Protein AF-J7RY67-F1 (afdb_monomer_lite)

pLDDT: mean 72.33, std 12.78, range [38.06, 89.5]

Secondary structure (DSSP, 8-state):
---EEEEEE--SSS--HHHHHHHHSHHHHHHHHHTTEEEEEEEE-TT-HHHHHHHHHHSTT-EE---SS-HHHHT-S--EEEEEGGGTEEEEEEE--S-HHHHHTTTTS--EEEEEE-S-HHHHHHHHHS---TTSPPPEEEEEE---TT-HHHHHHHHHHHHTTS-EEEES--HHHHHHHHHHHHHHHTT---GGGHHHHHHHHHHHHHHH--

Foldseek 3Di:
DQWAEEEEEADAPDDDVQLLLLCLDPLLCVLCLVVGHAEYEYEDAPPCPVVSVVSQVPRPAKDFDDDPADCVLVQADDKGWIHGPNNRHIYIYGYDHPCVLCNQLCVSVHQHQAYEYQLPPVNLLSLLVNDPDPPHQRHQYEHEYEPDPPPVVSVVVQVVCVVVLNHFYFDGNHNVSVSVRNVSSSVSSVVPPDVPVRVVVSVVVVVVVVVVVD

Organism: Huiozyma naganishii (strain ATCC MYA-139 / BCRC 22969 / CBS 8797 / KCTC 17520 / NBRC 10181 / NCYC 3082 / Yp74L-3) (NCBI:txid1071383)

Structure (mmCIF, N/CA/C/O backbone):
data_AF-J7RY67-F1
#
_entry.id   AF-J7RY67-F1
#
loop_
_atom_site.group_PDB
_atom_site.id
_atom_site.type_symbol
_atom_site.label_atom_id
_atom_site.label_alt_id
_atom_site.label_comp_id
_atom_site.label_asym_id
_atom_site.label_entity_id
_atom_site.label_seq_id
_atom_site.pdbx_PDB_ins_code
_atom_site.Cartn_x
_atom_site.Cartn_y
_atom_site.Cartn_z
_atom_site.occupancy
_atom_site.B_iso_or_equiv
_atom_site.auth_seq_id
_atom_site.auth_comp_id
_atom_site.auth_asym_id
_atom_site.auth_atom_id
_atom_site.pdbx_PDB_model_num
ATOM 1 N N . MET A 1 1 ? -11.912 11.528 -10.626 1.00 38.62 1 MET A N 1
ATOM 2 C CA . MET A 1 1 ? -11.050 12.052 -9.543 1.00 38.62 1 MET A CA 1
ATOM 3 C C . MET A 1 1 ? -10.115 10.925 -9.138 1.00 38.62 1 MET A C 1
ATOM 5 O O . MET A 1 1 ? -10.548 9.787 -9.302 1.00 38.62 1 MET A O 1
ATOM 9 N N . PRO A 1 2 ? -8.866 11.181 -8.711 1.00 52.84 2 PRO A N 1
ATOM 10 C CA . PRO A 1 2 ? -8.027 10.101 -8.207 1.00 52.84 2 PRO A CA 1
ATOM 11 C C . PRO A 1 2 ? -8.753 9.506 -7.000 1.00 52.84 2 PRO A C 1
ATOM 13 O O . PRO A 1 2 ? -9.082 10.238 -6.070 1.00 52.84 2 PRO A O 1
ATOM 16 N N . GLY A 1 3 ? -9.132 8.233 -7.101 1.00 68.69 3 GLY A N 1
ATOM 17 C CA . GLY A 1 3 ? -9.828 7.529 -6.030 1.00 68.69 3 GLY A CA 1
ATOM 18 C C . GLY A 1 3 ? -8.910 7.285 -4.838 1.00 68.69 3 GLY A C 1
ATOM 19 O O . GLY A 1 3 ? -7.716 7.599 -4.878 1.00 68.69 3 GLY A O 1
ATOM 20 N N . ASP A 1 4 ? -9.476 6.691 -3.797 1.00 85.38 4 ASP A N 1
ATOM 21 C CA . ASP A 1 4 ? -8.739 6.320 -2.599 1.00 85.38 4 ASP A CA 1
ATOM 22 C C . ASP A 1 4 ? -7.518 5.465 -2.953 1.00 85.38 4 ASP A C 1
ATOM 24 O O . ASP A 1 4 ? -7.570 4.593 -3.836 1.00 85.38 4 ASP A O 1
ATOM 28 N N . THR A 1 5 ? -6.400 5.762 -2.288 1.00 88.19 5 THR A N 1
ATOM 29 C CA . THR A 1 5 ? -5.104 5.149 -2.574 1.00 88.19 5 THR A CA 1
ATOM 30 C C . THR A 1 5 ? -4.628 4.284 -1.418 1.00 88.19 5 THR A C 1
ATOM 32 O O . THR A 1 5 ? -4.532 4.735 -0.276 1.00 88.19 5 THR A O 1
ATOM 35 N N . LEU A 1 6 ? -4.274 3.044 -1.741 1.00 89.50 6 LEU A N 1
ATOM 36 C CA . LEU A 1 6 ? -3.602 2.119 -0.842 1.00 89.50 6 LEU A CA 1
ATOM 37 C C . LEU A 1 6 ? -2.088 2.246 -1.009 1.00 89.50 6 LEU A C 1
ATOM 39 O O . LEU A 1 6 ? -1.562 2.029 -2.097 1.00 89.50 6 LEU A O 1
ATOM 43 N N . PHE A 1 7 ? -1.373 2.542 0.067 1.00 87.94 7 PHE A N 1
ATOM 44 C CA . PHE A 1 7 ? 0.085 2.573 0.073 1.00 87.94 7 PHE A CA 1
ATOM 45 C C . PHE A 1 7 ? 0.645 1.290 0.695 1.00 87.94 7 PHE A C 1
ATOM 47 O O . PHE A 1 7 ? 0.285 0.921 1.805 1.00 87.94 7 PHE A O 1
ATOM 54 N N . VAL A 1 8 ? 1.532 0.586 0.003 1.00 87.06 8 VAL A N 1
ATOM 55 C CA . VAL A 1 8 ? 2.132 -0.674 0.454 1.00 87.06 8 VAL A CA 1
ATOM 56 C C . VAL A 1 8 ? 3.638 -0.496 0.543 1.00 87.06 8 VAL A C 1
ATOM 58 O O . VAL A 1 8 ? 4.268 -0.158 -0.450 1.00 87.06 8 VAL A O 1
ATOM 61 N N . THR A 1 9 ? 4.240 -0.765 1.699 1.00 83.31 9 THR A N 1
ATOM 62 C CA . THR A 1 9 ? 5.692 -0.663 1.901 1.00 83.31 9 THR A CA 1
ATOM 63 C C . THR A 1 9 ? 6.290 -1.968 2.421 1.00 83.31 9 THR A C 1
ATOM 65 O O . THR A 1 9 ? 5.965 -2.458 3.508 1.00 83.31 9 THR A O 1
ATOM 68 N N . CYS A 1 10 ? 7.198 -2.537 1.624 1.00 73.56 10 CYS A N 1
ATOM 69 C CA . CYS A 1 10 ? 7.873 -3.806 1.920 1.00 73.56 10 CYS A CA 1
ATOM 70 C C . CYS A 1 10 ? 9.234 -3.635 2.622 1.00 73.56 10 CYS A C 1
ATOM 72 O O . CYS A 1 10 ? 9.924 -4.624 2.845 1.00 73.56 10 CYS A O 1
ATOM 74 N N . GLY A 1 11 ? 9.622 -2.404 2.980 1.00 64.25 11 GLY A N 1
ATOM 75 C CA . GLY A 1 11 ? 10.879 -2.132 3.684 1.00 64.25 11 GLY A CA 1
ATOM 76 C C . GLY A 1 11 ? 12.130 -2.208 2.827 1.00 64.25 11 GLY A C 1
ATOM 77 O O . GLY A 1 11 ? 12.106 -2.581 1.657 1.00 64.25 11 GLY A O 1
ATOM 78 N N . ALA A 1 12 ? 13.250 -1.801 3.428 1.00 51.53 12 ALA A N 1
ATOM 79 C CA . ALA A 1 12 ? 14.536 -1.695 2.744 1.00 51.53 12 ALA A CA 1
ATOM 80 C C . ALA A 1 12 ? 15.334 -3.012 2.711 1.00 51.53 12 ALA A C 1
ATOM 82 O O . ALA A 1 12 ? 16.195 -3.164 1.847 1.00 51.53 12 ALA A O 1
ATOM 83 N N . THR A 1 13 ? 15.092 -3.938 3.649 1.00 48.62 13 THR A N 1
ATOM 84 C CA . THR A 1 13 ? 16.067 -4.989 4.002 1.00 48.62 13 THR A CA 1
ATOM 85 C C . THR A 1 13 ? 15.668 -6.416 3.637 1.00 48.62 13 THR A C 1
ATOM 87 O O . THR A 1 13 ? 16.564 -7.228 3.420 1.00 48.62 13 THR A O 1
ATOM 90 N N . VAL A 1 14 ? 14.378 -6.748 3.520 1.00 51.66 14 VAL A N 1
ATOM 91 C CA . VAL A 1 14 ? 13.944 -8.103 3.143 1.00 51.66 14 VAL A CA 1
ATOM 92 C C . VAL A 1 14 ? 12.988 -8.018 1.957 1.00 51.66 14 VAL A C 1
ATOM 94 O O . VAL A 1 14 ? 11.909 -7.444 2.089 1.00 51.66 14 VAL A O 1
ATOM 97 N N . PRO A 1 15 ? 13.344 -8.573 0.784 1.00 53.94 15 PRO A N 1
ATOM 98 C CA . PRO A 1 15 ? 12.398 -8.668 -0.311 1.00 53.94 15 PRO A CA 1
ATOM 99 C C . PRO A 1 15 ? 11.238 -9.547 0.153 1.00 53.94 15 PRO A C 1
ATOM 101 O O . PRO A 1 15 ? 11.441 -10.689 0.567 1.00 53.94 15 PRO A O 1
ATOM 104 N N . PHE A 1 16 ? 10.014 -9.034 0.035 1.00 65.00 16 PHE A N 1
ATOM 105 C CA . PHE A 1 16 ? 8.810 -9.774 0.395 1.00 65.00 16 PHE A CA 1
ATOM 106 C C . PHE A 1 16 ? 7.938 -10.045 -0.846 1.00 65.00 16 PHE A C 1
ATOM 108 O O . PHE A 1 16 ? 6.838 -9.498 -0.969 1.00 65.00 16 PHE A O 1
ATOM 115 N N . PRO A 1 17 ? 8.411 -10.895 -1.793 1.00 70.81 17 PRO A N 1
ATOM 116 C CA . PRO A 1 17 ? 7.664 -11.233 -3.001 1.00 70.81 17 PRO A CA 1
ATOM 117 C C . PRO A 1 17 ? 6.261 -11.749 -2.706 1.00 70.81 17 PRO A C 1
ATOM 119 O O . PRO A 1 17 ? 5.361 -11.485 -3.488 1.00 70.81 17 PRO A O 1
ATOM 122 N N . GLN A 1 18 ? 6.070 -12.450 -1.582 1.00 74.00 18 GLN A N 1
ATOM 123 C CA . GLN A 1 18 ? 4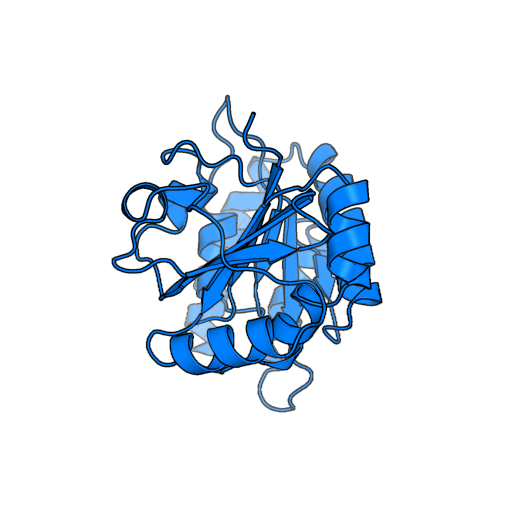.766 -12.981 -1.188 1.00 74.00 18 GLN A CA 1
ATOM 124 C C . GLN A 1 18 ? 3.735 -11.871 -0.968 1.00 74.00 18 GLN A C 1
ATOM 126 O O . GLN A 1 18 ? 2.636 -11.971 -1.495 1.00 74.00 18 GLN A O 1
ATOM 131 N N . LEU A 1 19 ? 4.078 -10.781 -0.270 1.00 77.94 19 LEU A N 1
ATOM 132 C CA . LEU A 1 19 ? 3.146 -9.660 -0.102 1.00 77.94 19 LEU A CA 1
ATOM 133 C C . LEU A 1 19 ? 2.858 -8.964 -1.419 1.00 77.94 19 LEU A C 1
ATOM 135 O O . LEU A 1 19 ? 1.701 -8.680 -1.702 1.00 77.94 19 LEU A O 1
ATOM 139 N N . VAL A 1 20 ? 3.882 -8.723 -2.240 1.00 80.31 20 VAL A N 1
ATOM 140 C CA . VAL A 1 20 ? 3.665 -8.094 -3.546 1.00 80.31 20 VAL A CA 1
ATOM 141 C C . VAL A 1 20 ? 2.771 -8.976 -4.419 1.00 80.31 20 VAL A C 1
ATOM 143 O O . VAL A 1 20 ? 1.809 -8.480 -4.988 1.00 80.31 20 VAL A O 1
ATOM 146 N N . GLN A 1 21 ? 3.020 -10.285 -4.479 1.00 81.88 21 GLN A N 1
ATOM 147 C CA . GLN A 1 21 ? 2.174 -11.230 -5.213 1.00 81.88 21 GLN A CA 1
ATOM 148 C C . GLN A 1 21 ? 0.741 -11.254 -4.676 1.00 81.88 21 GLN A C 1
ATOM 150 O O . GLN A 1 21 ? -0.197 -11.256 -5.468 1.00 81.88 21 GLN A O 1
ATOM 155 N N . SER A 1 22 ? 0.560 -11.217 -3.357 1.00 84.06 22 SER A N 1
ATOM 156 C CA . SER A 1 22 ? -0.769 -11.198 -2.746 1.00 84.06 22 SER A CA 1
ATOM 157 C C . SER A 1 22 ? -1.516 -9.886 -2.982 1.00 84.06 22 SER A C 1
ATOM 159 O O . SER A 1 22 ? -2.719 -9.917 -3.219 1.00 84.06 22 SER A O 1
ATOM 161 N N . VAL A 1 23 ? -0.821 -8.745 -2.989 1.00 85.50 23 VAL A N 1
ATOM 162 C CA . VAL A 1 23 ? -1.399 -7.433 -3.333 1.00 85.50 23 VAL A CA 1
ATOM 163 C C . VAL A 1 23 ? -1.721 -7.342 -4.828 1.00 85.50 23 VAL A C 1
ATOM 165 O O . VAL A 1 23 ? -2.722 -6.746 -5.212 1.00 85.50 23 VAL A O 1
ATOM 168 N N . LEU A 1 24 ? -0.905 -7.956 -5.688 1.00 85.25 24 LEU A N 1
ATOM 169 C CA . LEU A 1 24 ? -1.153 -8.030 -7.131 1.00 85.25 24 LEU A CA 1
ATOM 170 C C . LEU A 1 24 ? -2.178 -9.113 -7.512 1.00 85.25 24 LEU A C 1
ATOM 172 O O . LEU A 1 24 ? -2.593 -9.186 -8.671 1.00 85.25 24 LEU A O 1
ATOM 176 N N . ALA A 1 25 ? -2.614 -9.950 -6.567 1.00 86.94 25 ALA A N 1
ATOM 177 C CA . ALA A 1 25 ? -3.588 -10.995 -6.831 1.00 86.94 25 ALA A CA 1
ATOM 178 C C . ALA A 1 25 ? -4.930 -10.392 -7.270 1.00 86.94 25 ALA A C 1
ATOM 180 O O . ALA A 1 25 ? -5.447 -9.441 -6.682 1.00 86.94 25 ALA A O 1
ATOM 181 N N . ALA A 1 26 ? -5.548 -10.990 -8.290 1.00 85.81 26 ALA A N 1
ATOM 182 C CA . ALA A 1 26 ? -6.793 -10.475 -8.857 1.00 85.81 26 ALA A CA 1
ATOM 183 C C . ALA A 1 26 ? -7.950 -10.428 -7.841 1.00 85.81 26 ALA A C 1
ATOM 185 O O . ALA A 1 26 ? -8.853 -9.608 -7.986 1.00 85.81 26 ALA A O 1
ATOM 186 N N . GLU A 1 27 ? -7.943 -11.311 -6.842 1.00 87.56 27 GLU A N 1
ATOM 187 C CA . GLU A 1 27 ? -8.913 -11.332 -5.741 1.00 87.56 27 GLU A CA 1
ATOM 188 C C . GLU A 1 27 ? -8.754 -10.111 -4.838 1.00 87.56 27 GLU A C 1
ATOM 190 O O . GLU A 1 27 ? -9.737 -9.419 -4.576 1.00 87.56 27 GLU A O 1
ATOM 195 N N . PHE A 1 28 ? -7.515 -9.794 -4.451 1.00 87.94 28 PHE A N 1
ATOM 196 C CA . PHE A 1 28 ? -7.211 -8.618 -3.645 1.00 87.94 28 PHE A CA 1
ATOM 197 C C . PHE A 1 28 ? -7.557 -7.330 -4.394 1.00 87.94 28 PHE A C 1
ATOM 199 O O . PHE A 1 28 ? -8.285 -6.497 -3.865 1.00 87.94 28 PHE A O 1
ATOM 206 N N . LEU A 1 29 ? -7.131 -7.193 -5.656 1.00 87.44 29 LEU A N 1
ATOM 207 C CA . LEU A 1 29 ? -7.426 -6.006 -6.470 1.00 87.44 29 LEU A CA 1
ATOM 208 C C . LEU A 1 29 ? -8.935 -5.803 -6.682 1.00 87.44 29 LEU A C 1
ATOM 210 O O . LEU A 1 29 ? -9.414 -4.670 -6.669 1.00 87.44 29 LEU A O 1
ATOM 214 N N . ARG A 1 30 ? -9.707 -6.890 -6.844 1.00 88.06 30 ARG A N 1
ATOM 215 C CA . ARG A 1 30 ? -11.178 -6.817 -6.907 1.00 88.06 30 ARG A CA 1
ATOM 216 C C . ARG A 1 30 ? -11.782 -6.387 -5.576 1.00 88.06 30 ARG A C 1
ATOM 218 O O . ARG A 1 30 ? -12.687 -5.557 -5.574 1.00 88.06 30 ARG A O 1
ATOM 225 N N . GLY A 1 31 ? -11.296 -6.946 -4.470 1.00 87.12 31 GLY A N 1
ATOM 226 C CA . GLY A 1 31 ? -11.733 -6.565 -3.130 1.00 87.12 31 GLY A CA 1
ATOM 227 C C . GLY A 1 31 ? -11.450 -5.093 -2.837 1.00 87.12 31 GLY A C 1
ATOM 228 O O . GLY A 1 31 ? -12.339 -4.372 -2.407 1.00 87.12 31 GLY A O 1
ATOM 229 N N . MET A 1 32 ? -10.247 -4.630 -3.169 1.00 87.56 32 MET A N 1
ATOM 230 C CA . MET A 1 32 ? -9.821 -3.238 -3.049 1.00 87.56 32 MET A CA 1
ATOM 231 C C . MET A 1 32 ? -10.722 -2.295 -3.862 1.00 87.56 32 MET A C 1
ATOM 233 O O . MET A 1 32 ? -11.244 -1.323 -3.319 1.00 87.56 32 MET A O 1
ATOM 237 N N . HIS A 1 33 ? -11.005 -2.639 -5.122 1.00 87.56 33 HIS A N 1
ATOM 238 C CA . HIS A 1 33 ? -11.940 -1.885 -5.959 1.00 87.56 33 HIS A CA 1
ATOM 239 C C . HIS A 1 33 ? -13.357 -1.839 -5.361 1.00 87.56 33 HIS A C 1
ATOM 241 O O . HIS A 1 33 ? -14.026 -0.811 -5.426 1.00 87.56 33 HIS A O 1
ATOM 247 N N . ALA A 1 34 ? -13.834 -2.939 -4.769 1.00 87.38 34 ALA A N 1
ATOM 248 C CA . ALA A 1 34 ? -15.140 -2.981 -4.105 1.00 87.38 34 ALA A CA 1
ATOM 249 C C . ALA A 1 34 ? -15.202 -2.103 -2.840 1.00 87.38 34 ALA A C 1
ATOM 251 O O . ALA A 1 34 ? -16.288 -1.685 -2.448 1.00 87.38 34 ALA A O 1
ATOM 252 N N . LEU A 1 35 ? -14.051 -1.801 -2.233 1.00 84.69 35 LEU A N 1
ATOM 253 C CA . LEU A 1 35 ? -13.916 -0.885 -1.098 1.00 84.69 35 LEU A CA 1
ATOM 254 C C . LEU A 1 35 ? -13.768 0.587 -1.518 1.00 84.69 35 LEU A C 1
ATOM 256 O O . LEU A 1 35 ? -13.625 1.438 -0.650 1.00 84.69 35 LEU A O 1
ATOM 260 N N . GLY A 1 36 ? -13.803 0.898 -2.820 1.00 85.81 36 GLY A N 1
ATOM 261 C CA . GLY A 1 36 ? -13.632 2.263 -3.343 1.00 85.81 36 GLY A CA 1
ATOM 262 C C . GLY A 1 36 ? -12.174 2.692 -3.541 1.00 85.81 36 GLY A C 1
ATOM 263 O O . GLY A 1 36 ? -11.910 3.830 -3.926 1.00 85.81 36 GLY A O 1
ATOM 264 N N . ILE A 1 37 ? -11.223 1.780 -3.324 1.00 87.94 37 ILE A N 1
ATOM 265 C CA . ILE A 1 37 ? -9.799 2.027 -3.535 1.00 87.94 37 ILE A CA 1
ATOM 266 C C . ILE A 1 37 ? -9.448 1.646 -4.976 1.00 87.94 37 ILE A C 1
ATOM 268 O O . ILE A 1 37 ? -9.527 0.483 -5.380 1.00 87.94 37 ILE A O 1
ATOM 272 N N . HIS A 1 38 ? -9.044 2.642 -5.759 1.00 88.56 38 HIS A N 1
ATOM 273 C CA . HIS A 1 38 ? -8.782 2.497 -7.197 1.00 88.56 38 HIS A CA 1
ATOM 274 C C . HIS A 1 38 ? -7.301 2.608 -7.553 1.00 88.56 38 HIS A C 1
ATOM 276 O O . HIS A 1 38 ? -6.915 2.285 -8.676 1.00 88.56 38 HIS A O 1
ATOM 282 N N . SER A 1 39 ? -6.472 3.028 -6.601 1.00 89.00 39 SER A N 1
ATOM 283 C CA . SER A 1 39 ? -5.034 3.185 -6.780 1.00 89.00 39 SER A CA 1
ATOM 284 C C . SER A 1 39 ? -4.291 2.413 -5.699 1.00 89.00 39 SER A C 1
ATOM 286 O O . SER A 1 39 ? -4.637 2.491 -4.523 1.00 89.00 39 SER A O 1
ATOM 288 N N . VAL A 1 40 ? -3.239 1.696 -6.078 1.00 89.31 40 VAL A N 1
ATOM 289 C CA . VAL A 1 40 ? -2.292 1.091 -5.142 1.00 89.31 40 VAL A CA 1
ATOM 290 C C . VAL A 1 40 ? -0.877 1.521 -5.495 1.00 89.31 40 VAL A C 1
ATOM 292 O O . VAL A 1 40 ? -0.456 1.431 -6.646 1.00 89.31 40 VAL A O 1
ATOM 295 N N . ILE A 1 41 ? -0.145 2.001 -4.499 1.00 88.62 41 ILE A N 1
ATOM 296 C CA . ILE A 1 41 ? 1.257 2.390 -4.602 1.00 88.62 41 ILE A CA 1
ATOM 297 C C . ILE A 1 41 ? 2.067 1.359 -3.827 1.00 88.62 41 ILE A C 1
ATOM 299 O O . ILE A 1 41 ? 1.827 1.160 -2.643 1.00 88.62 41 ILE A O 1
ATOM 303 N N . ILE A 1 42 ? 3.017 0.698 -4.477 1.00 86.94 42 ILE A N 1
ATOM 304 C CA . ILE A 1 42 ? 3.863 -0.335 -3.884 1.00 86.94 42 ILE A CA 1
ATOM 305 C C . ILE A 1 42 ? 5.294 0.191 -3.846 1.00 86.94 42 ILE A C 1
ATOM 307 O O . ILE A 1 42 ? 5.959 0.293 -4.874 1.00 86.94 42 ILE A O 1
ATOM 311 N N . GLN A 1 43 ? 5.771 0.498 -2.647 1.00 84.31 43 GLN A N 1
ATOM 312 C CA . GLN A 1 43 ? 7.157 0.832 -2.381 1.00 84.31 43 GLN A CA 1
ATOM 313 C C . GLN A 1 43 ? 7.988 -0.438 -2.180 1.00 84.31 43 GLN A C 1
ATOM 315 O O . GLN A 1 43 ? 7.733 -1.247 -1.276 1.00 84.31 43 GLN A O 1
ATOM 320 N N . PHE A 1 44 ? 9.046 -0.559 -2.977 1.00 78.81 44 PHE A N 1
ATOM 321 C CA . PHE A 1 44 ? 10.033 -1.629 -2.884 1.00 78.81 44 PHE A CA 1
ATOM 322 C C . PHE A 1 44 ? 11.465 -1.088 -2.748 1.00 78.81 44 PHE A C 1
ATOM 324 O O . PHE A 1 44 ? 11.763 0.071 -3.042 1.00 78.81 44 PHE A O 1
ATOM 331 N N . GLY A 1 45 ? 12.383 -1.932 -2.270 1.00 72.56 45 GLY A N 1
ATOM 332 C CA . GLY A 1 45 ? 13.798 -1.574 -2.144 1.00 72.56 45 GLY A CA 1
ATOM 333 C C . GLY A 1 45 ? 14.442 -1.255 -3.501 1.00 72.56 45 GLY A C 1
ATOM 334 O O . GLY A 1 45 ? 14.054 -1.813 -4.525 1.00 72.56 45 GLY A O 1
ATOM 335 N N . ARG A 1 46 ? 15.473 -0.393 -3.509 1.00 66.94 46 ARG A N 1
ATOM 336 C CA . ARG A 1 46 ? 16.124 0.156 -4.726 1.00 66.94 46 ARG A CA 1
ATOM 337 C C . ARG A 1 46 ? 16.591 -0.885 -5.761 1.00 66.94 46 ARG A C 1
ATOM 339 O O . ARG A 1 46 ? 16.828 -0.527 -6.903 1.00 66.94 46 ARG A O 1
ATOM 346 N N . GLN A 1 47 ? 16.734 -2.156 -5.384 1.00 67.12 47 GLN A N 1
ATOM 347 C CA . GLN A 1 47 ? 17.200 -3.235 -6.266 1.00 67.12 47 GLN A CA 1
ATOM 348 C C . GLN A 1 47 ? 16.082 -4.179 -6.748 1.00 67.12 47 GLN A C 1
ATOM 350 O O . GLN A 1 47 ? 16.370 -5.215 -7.344 1.00 67.12 47 GLN A O 1
ATOM 355 N N . TRP A 1 48 ? 14.809 -3.853 -6.495 1.00 72.25 48 TRP A N 1
ATOM 356 C CA . TRP A 1 48 ? 13.685 -4.759 -6.764 1.00 72.25 48 TRP A CA 1
ATOM 357 C C . TRP A 1 48 ? 12.824 -4.389 -7.984 1.00 72.25 48 TRP A C 1
ATOM 359 O O . TRP A 1 48 ? 11.966 -5.181 -8.368 1.00 72.25 48 TRP A O 1
ATOM 369 N N . GLY A 1 49 ? 13.081 -3.256 -8.653 1.00 69.06 49 GLY A N 1
ATOM 370 C CA . GLY A 1 49 ? 12.281 -2.796 -9.805 1.00 69.06 49 GLY A CA 1
ATOM 371 C C . GLY A 1 49 ? 12.139 -3.849 -10.913 1.00 69.06 49 GLY A C 1
ATOM 372 O O . GLY A 1 49 ? 11.033 -4.186 -11.323 1.00 69.06 49 GLY A O 1
ATOM 373 N N . GLY A 1 50 ? 13.238 -4.511 -11.293 1.00 73.94 50 GLY A N 1
ATOM 374 C CA . GLY A 1 50 ? 13.192 -5.571 -12.308 1.00 73.94 50 GLY A CA 1
ATOM 375 C C . GLY A 1 50 ? 12.442 -6.845 -11.882 1.00 73.94 50 GLY A C 1
ATOM 376 O O . GLY A 1 50 ? 12.000 -7.611 -12.740 1.00 73.94 50 GLY A O 1
ATOM 377 N N . GLN A 1 51 ? 12.292 -7.109 -10.577 1.00 75.69 51 GLN A N 1
ATOM 378 C CA . GLN A 1 51 ? 11.445 -8.205 -10.084 1.00 75.69 51 GLN A CA 1
ATOM 379 C C . GLN A 1 51 ? 9.976 -7.786 -10.021 1.00 75.69 51 GLN A C 1
ATOM 381 O O . GLN A 1 51 ? 9.112 -8.607 -10.326 1.00 75.69 51 GLN A O 1
ATOM 386 N N . PHE A 1 52 ? 9.703 -6.520 -9.697 1.00 76.00 52 PHE A N 1
ATOM 387 C CA . PHE A 1 52 ? 8.362 -5.948 -9.752 1.00 76.00 52 PHE A CA 1
ATOM 388 C C . PHE A 1 52 ? 7.789 -6.016 -11.167 1.00 76.00 52 PHE A C 1
ATOM 390 O O . PHE A 1 52 ? 6.714 -6.583 -11.357 1.00 76.00 52 PHE A O 1
ATOM 397 N N . ASP A 1 53 ? 8.542 -5.563 -12.172 1.00 78.69 53 ASP A N 1
ATOM 398 C CA . ASP A 1 53 ? 8.099 -5.611 -13.571 1.00 78.69 53 ASP A CA 1
ATOM 399 C C . ASP A 1 53 ? 7.796 -7.044 -14.021 1.00 78.69 53 ASP A C 1
ATOM 401 O O . ASP A 1 53 ? 6.787 -7.305 -14.678 1.00 78.69 53 ASP A O 1
ATOM 405 N N . LYS A 1 54 ? 8.624 -8.012 -13.607 1.00 80.00 54 LYS A N 1
ATOM 406 C CA . LYS A 1 54 ? 8.369 -9.435 -13.864 1.00 80.00 54 LYS A CA 1
ATOM 407 C C . LYS A 1 54 ? 7.115 -9.932 -13.149 1.00 80.00 54 LYS A C 1
ATOM 409 O O . LYS A 1 54 ? 6.324 -10.637 -13.770 1.00 80.00 54 LYS A O 1
ATOM 414 N N . ALA A 1 55 ? 6.915 -9.584 -11.879 1.00 75.62 55 ALA A N 1
ATOM 415 C CA . ALA A 1 55 ? 5.744 -9.996 -11.103 1.00 75.62 55 ALA A CA 1
ATOM 416 C C . ALA A 1 55 ? 4.439 -9.443 -11.702 1.00 75.62 55 ALA A C 1
ATOM 418 O O . ALA A 1 55 ? 3.450 -10.170 -11.829 1.00 75.62 55 ALA A O 1
ATOM 419 N N . VAL A 1 56 ? 4.467 -8.188 -12.148 1.00 77.50 56 VAL A N 1
ATOM 420 C CA . VAL A 1 56 ? 3.345 -7.531 -12.822 1.00 77.50 56 VAL A CA 1
ATOM 421 C C . VAL A 1 56 ? 3.090 -8.143 -14.201 1.00 77.50 56 VAL A C 1
ATOM 423 O O . VAL A 1 56 ? 1.957 -8.499 -14.507 1.00 77.50 56 VAL A O 1
ATOM 426 N N . THR A 1 57 ? 4.133 -8.363 -15.006 1.00 74.88 57 THR A N 1
ATOM 427 C CA . THR A 1 57 ? 4.001 -8.971 -16.347 1.00 74.88 57 THR A CA 1
ATOM 428 C C . THR A 1 57 ? 3.522 -10.424 -16.284 1.00 74.88 57 THR A C 1
ATOM 430 O O . THR A 1 57 ? 2.832 -10.899 -17.183 1.00 74.88 57 THR A O 1
ATOM 433 N N . THR A 1 58 ? 3.867 -11.142 -15.212 1.00 75.38 58 THR A N 1
ATOM 434 C CA . THR A 1 58 ? 3.408 -12.521 -14.976 1.00 75.38 58 THR A CA 1
ATOM 435 C C . THR A 1 58 ? 1.921 -12.568 -14.619 1.00 75.38 58 THR A C 1
ATOM 437 O O . THR A 1 58 ? 1.264 -13.587 -14.833 1.00 75.38 58 THR A O 1
ATOM 440 N N . SER A 1 59 ? 1.370 -11.473 -14.093 1.00 68.75 59 SER A N 1
ATOM 441 C CA . SER A 1 59 ? -0.029 -11.402 -13.691 1.00 68.75 59 SER A CA 1
ATOM 442 C C . SER A 1 59 ? -0.924 -11.209 -14.923 1.00 68.75 59 SER A C 1
ATOM 444 O O . SER A 1 59 ? -0.831 -10.188 -15.613 1.00 68.75 59 SER A O 1
ATOM 446 N N . PRO A 1 60 ? -1.820 -12.163 -15.239 1.00 59.09 60 PRO A N 1
ATOM 447 C CA . PRO A 1 60 ? -2.709 -12.020 -16.380 1.00 59.09 60 PRO A CA 1
ATOM 448 C C . PRO A 1 60 ? -3.638 -10.823 -16.146 1.00 59.09 60 PRO A C 1
ATOM 450 O O . PRO A 1 60 ? -4.280 -10.737 -15.100 1.00 59.09 60 PRO A O 1
ATOM 453 N N . ARG A 1 61 ? -3.770 -9.950 -17.158 1.00 69.12 61 ARG A N 1
ATOM 454 C CA . ARG A 1 61 ? -4.610 -8.727 -17.167 1.00 69.12 61 ARG A CA 1
ATOM 455 C C . ARG A 1 61 ? -3.987 -7.473 -16.541 1.00 69.12 61 ARG A C 1
ATOM 457 O O . ARG A 1 61 ? -4.735 -6.585 -16.131 1.00 69.12 61 ARG A O 1
ATOM 464 N N . MET A 1 62 ? -2.659 -7.378 -16.511 1.00 78.56 62 MET A N 1
ATOM 465 C CA . MET A 1 62 ? -1.972 -6.109 -16.268 1.00 78.56 62 MET A CA 1
ATOM 466 C C . MET A 1 62 ? -1.434 -5.514 -17.573 1.00 78.56 62 MET A C 1
ATOM 468 O O . MET A 1 62 ? -1.004 -6.233 -18.474 1.00 78.56 62 MET A O 1
ATOM 472 N N . SER A 1 63 ? -1.511 -4.196 -17.716 1.00 80.69 63 SER A N 1
ATOM 473 C CA . SER A 1 63 ? -0.980 -3.468 -18.875 1.00 80.69 63 SER A CA 1
ATOM 474 C C . SER A 1 63 ? -0.303 -2.188 -18.416 1.00 80.69 63 SER A C 1
ATOM 476 O O . SER A 1 63 ? -0.757 -1.565 -17.458 1.00 80.69 63 SER A O 1
ATOM 478 N N . ALA A 1 64 ? 0.789 -1.805 -19.077 1.00 83.19 64 ALA A N 1
ATOM 479 C CA . ALA A 1 64 ? 1.440 -0.529 -18.808 1.00 83.19 64 ALA A CA 1
ATOM 480 C C . ALA A 1 64 ? 0.454 0.615 -19.081 1.00 83.19 64 ALA A C 1
ATOM 482 O O . ALA A 1 64 ? -0.284 0.589 -20.070 1.00 83.19 64 ALA A O 1
ATOM 483 N N . THR A 1 65 ? 0.419 1.596 -18.188 1.00 83.81 65 THR A N 1
ATOM 484 C CA . THR A 1 65 ? -0.481 2.751 -18.280 1.00 83.81 65 THR A CA 1
ATOM 485 C C . THR A 1 65 ? 0.280 4.027 -17.967 1.00 83.81 65 THR A C 1
ATOM 487 O O . THR A 1 65 ? 1.352 3.995 -17.364 1.00 83.81 65 THR A O 1
ATOM 490 N N . ASN A 1 66 ? -0.302 5.165 -18.339 1.00 81.69 66 ASN A N 1
ATOM 491 C CA . ASN A 1 66 ? 0.209 6.457 -17.911 1.00 81.69 66 ASN A CA 1
ATOM 492 C C . ASN A 1 66 ? 0.165 6.579 -16.379 1.00 81.69 66 ASN A C 1
ATOM 494 O O . ASN A 1 66 ? -0.778 6.075 -15.755 1.00 81.69 66 ASN A O 1
ATOM 498 N N . PRO A 1 67 ? 1.157 7.256 -15.783 1.00 80.19 67 PRO A N 1
ATOM 499 C CA . PRO A 1 67 ? 1.206 7.471 -14.348 1.00 80.19 67 PRO A CA 1
ATOM 500 C C . PRO A 1 67 ? -0.002 8.270 -13.860 1.00 80.19 67 PRO A C 1
ATOM 502 O O . PRO A 1 67 ? -0.356 9.295 -14.439 1.00 80.19 67 PRO A O 1
ATOM 505 N N . VAL A 1 68 ? -0.623 7.794 -12.778 1.00 80.81 68 VAL A N 1
ATOM 506 C CA . VAL A 1 68 ? -1.700 8.522 -12.080 1.00 80.81 68 VAL A CA 1
ATOM 507 C C . VAL A 1 68 ? -1.132 9.679 -11.257 1.00 80.81 68 VAL A C 1
ATOM 509 O O . VAL A 1 68 ? -1.764 10.726 -11.152 1.00 80.81 68 VAL A O 1
ATOM 512 N N . TYR A 1 69 ? 0.067 9.487 -10.703 1.00 81.94 69 TYR A N 1
ATO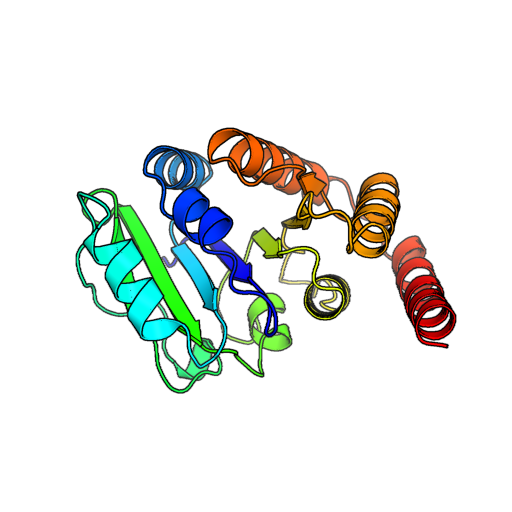M 513 C CA . TYR A 1 69 ? 0.788 10.450 -9.873 1.00 81.94 69 TYR A CA 1
ATOM 514 C C . TYR A 1 69 ? 2.174 10.692 -10.461 1.00 81.94 69 TYR A C 1
ATOM 516 O O . TYR A 1 69 ? 2.774 9.775 -11.027 1.00 81.94 69 TYR A O 1
ATOM 524 N N . THR A 1 70 ? 2.692 11.911 -10.331 1.00 81.81 70 THR A N 1
ATOM 525 C CA . THR A 1 70 ? 4.042 12.229 -10.807 1.00 81.81 70 THR A CA 1
ATOM 526 C C . THR A 1 70 ? 5.104 11.693 -9.849 1.00 81.81 70 THR A C 1
ATOM 528 O O . THR A 1 70 ? 4.864 11.509 -8.657 1.00 81.81 70 THR A O 1
ATOM 531 N N . ALA A 1 71 ? 6.310 11.466 -10.367 1.00 80.75 71 ALA A N 1
ATOM 532 C CA . ALA A 1 71 ? 7.450 11.028 -9.564 1.00 80.75 71 ALA A CA 1
ATOM 533 C C . ALA A 1 71 ? 7.776 12.037 -8.437 1.00 80.75 71 ALA A C 1
ATOM 535 O O . ALA A 1 71 ? 8.093 11.642 -7.320 1.00 80.75 71 ALA A O 1
ATOM 536 N N . GLU A 1 72 ? 7.567 13.333 -8.700 1.00 80.06 72 GLU A N 1
ATOM 537 C CA . GLU A 1 72 ? 7.679 14.426 -7.725 1.00 80.06 72 GLU A CA 1
ATOM 538 C C . GLU A 1 72 ? 6.669 14.291 -6.577 1.00 80.06 72 GLU A C 1
ATOM 540 O O . GLU A 1 72 ? 7.046 14.416 -5.415 1.00 80.06 72 GLU A O 1
ATOM 545 N N . GLN A 1 73 ? 5.403 13.972 -6.879 1.00 78.12 73 GLN A N 1
ATOM 546 C CA . GLN A 1 73 ? 4.377 13.732 -5.853 1.00 78.12 73 GLN A CA 1
ATOM 547 C C . GLN A 1 73 ? 4.690 12.508 -4.992 1.00 78.12 73 GLN A C 1
ATOM 549 O O . GLN A 1 73 ? 4.292 12.448 -3.833 1.00 78.12 73 GLN A O 1
ATOM 554 N N . LEU A 1 74 ? 5.387 11.522 -5.554 1.00 78.12 74 LEU A N 1
ATOM 555 C CA . LEU A 1 74 ? 5.786 10.310 -4.842 1.00 78.12 74 LEU A CA 1
ATOM 556 C C . LEU A 1 74 ? 7.169 10.438 -4.173 1.00 78.12 74 LEU A C 1
ATOM 558 O O . LEU A 1 74 ? 7.577 9.543 -3.428 1.00 78.12 74 LEU A O 1
ATOM 562 N N . GLY A 1 75 ? 7.881 11.549 -4.398 1.00 77.44 75 GLY A N 1
ATOM 563 C CA . GLY A 1 75 ? 9.216 11.806 -3.853 1.00 77.44 75 GLY A CA 1
ATOM 564 C C . GLY A 1 75 ? 10.271 10.798 -4.317 1.00 77.44 75 GLY A C 1
ATOM 565 O O . GLY A 1 75 ? 11.146 10.416 -3.538 1.00 77.44 75 GLY A O 1
ATOM 566 N N . CYS A 1 76 ? 10.155 10.312 -5.553 1.00 77.31 76 CYS A N 1
ATOM 567 C CA . CYS A 1 76 ? 11.034 9.290 -6.118 1.00 77.31 76 CYS A CA 1
ATOM 568 C C . CYS A 1 76 ? 11.516 9.668 -7.522 1.00 77.31 76 CYS A C 1
ATOM 570 O O . CYS A 1 76 ? 10.873 10.453 -8.211 1.00 77.31 76 CYS A O 1
ATOM 572 N N . ASP A 1 77 ? 12.622 9.064 -7.960 1.00 75.50 77 ASP A N 1
ATOM 573 C CA . ASP A 1 77 ? 13.213 9.342 -9.276 1.00 75.50 77 ASP A CA 1
ATOM 574 C C . ASP A 1 77 ? 12.540 8.555 -10.417 1.00 75.50 77 ASP A C 1
ATOM 576 O O . ASP A 1 77 ? 12.509 9.010 -11.559 1.00 75.50 77 ASP A O 1
ATOM 580 N N . GLU A 1 78 ? 11.991 7.371 -10.122 1.00 80.62 78 GLU A N 1
ATOM 581 C CA . GLU A 1 78 ? 11.440 6.441 -11.114 1.00 80.62 78 GLU A CA 1
ATOM 582 C C . GLU A 1 78 ? 10.105 5.857 -10.639 1.00 80.62 78 GLU A C 1
ATOM 584 O O . GLU A 1 78 ? 9.940 5.543 -9.461 1.00 80.62 78 GLU A O 1
ATOM 589 N N . ILE A 1 79 ? 9.149 5.708 -11.560 1.00 84.56 79 ILE A N 1
ATOM 590 C CA . ILE A 1 79 ? 7.813 5.169 -11.280 1.00 84.56 79 ILE A CA 1
ATOM 591 C C . ILE A 1 79 ? 7.440 4.104 -12.309 1.00 84.56 79 ILE A C 1
ATOM 593 O O . ILE A 1 79 ? 7.561 4.304 -13.517 1.00 84.56 79 ILE A O 1
ATOM 597 N N . HIS A 1 80 ? 6.926 2.979 -11.828 1.00 85.94 80 HIS A N 1
ATOM 598 C CA . HIS A 1 80 ? 6.492 1.853 -12.648 1.00 85.94 80 HIS A CA 1
ATOM 599 C C . HIS A 1 80 ? 4.966 1.785 -12.638 1.00 85.94 80 HIS A C 1
ATOM 601 O O . HIS A 1 80 ? 4.374 1.395 -11.636 1.00 85.94 80 HIS A O 1
ATOM 607 N N . CYS A 1 81 ? 4.307 2.181 -13.726 1.00 86.38 81 CYS A N 1
ATOM 608 C CA . CYS A 1 81 ? 2.851 2.349 -13.740 1.00 86.38 81 CYS A CA 1
ATOM 609 C C . CYS A 1 81 ? 2.146 1.290 -14.584 1.00 86.38 81 CYS A C 1
ATOM 611 O O . CYS A 1 81 ? 2.385 1.139 -15.785 1.00 86.38 81 CYS A O 1
ATOM 613 N N . TYR A 1 82 ? 1.204 0.605 -13.951 1.00 88.75 82 TYR A N 1
ATOM 614 C CA . TYR A 1 82 ? 0.418 -0.464 -14.538 1.00 88.75 82 TYR A CA 1
ATOM 615 C C . TYR A 1 82 ? -1.058 -0.295 -14.192 1.00 88.75 82 TYR A C 1
ATOM 617 O O . TYR A 1 82 ? -1.425 0.355 -13.218 1.00 88.75 82 TYR A O 1
ATOM 625 N N . THR A 1 83 ? -1.932 -0.877 -14.999 1.00 87.81 83 THR A N 1
ATOM 626 C CA . THR A 1 83 ? -3.354 -0.986 -14.687 1.00 87.81 83 THR A CA 1
ATOM 627 C C . THR A 1 83 ? -3.785 -2.440 -14.682 1.00 87.81 83 THR A C 1
ATOM 629 O O . THR A 1 83 ? -3.287 -3.242 -15.471 1.00 87.81 83 THR A O 1
ATOM 632 N N . ALA A 1 84 ? -4.708 -2.768 -13.787 1.00 85.25 84 ALA A N 1
ATOM 633 C CA . ALA A 1 84 ? -5.348 -4.063 -13.662 1.00 85.25 84 ALA A CA 1
ATOM 634 C C . ALA A 1 84 ? -6.866 -3.936 -13.858 1.00 85.25 84 ALA A C 1
ATOM 636 O O . ALA A 1 84 ? -7.432 -2.841 -13.839 1.00 85.25 84 ALA A O 1
ATOM 637 N N . LEU A 1 85 ? -7.537 -5.080 -14.036 1.00 81.94 85 LEU A N 1
ATOM 638 C CA . LEU A 1 85 ? -8.998 -5.158 -14.183 1.00 81.94 85 LEU A CA 1
ATOM 639 C C . LEU A 1 85 ? -9.538 -4.257 -15.315 1.00 81.94 85 LEU A C 1
ATOM 641 O O . LEU A 1 85 ? -10.533 -3.563 -15.141 1.00 81.94 85 LEU A O 1
ATOM 645 N N . ASN A 1 86 ? -8.884 -4.281 -16.483 1.00 81.50 86 ASN A N 1
ATOM 646 C CA . ASN A 1 86 ? -9.263 -3.506 -17.675 1.00 81.50 86 ASN A CA 1
ATOM 647 C C . ASN A 1 86 ? -9.292 -1.977 -17.468 1.00 81.50 86 ASN A C 1
ATOM 649 O O . ASN A 1 86 ? -10.138 -1.305 -18.053 1.00 81.50 86 ASN A O 1
ATOM 653 N N . GLY A 1 87 ? -8.402 -1.416 -16.645 1.00 81.00 87 GLY A N 1
ATOM 654 C CA . GLY A 1 87 ? -8.385 0.031 -16.393 1.00 81.00 87 GLY A CA 1
ATOM 655 C C . GLY A 1 87 ? -9.038 0.451 -15.079 1.00 81.00 87 GLY A C 1
ATOM 656 O O . GLY A 1 87 ? -8.994 1.626 -14.740 1.00 81.00 87 GLY A O 1
ATOM 657 N N . ALA A 1 88 ? -9.659 -0.475 -14.342 1.00 84.56 88 ALA A N 1
ATOM 658 C CA . ALA A 1 88 ? -10.412 -0.134 -13.135 1.00 84.56 88 ALA A CA 1
ATOM 659 C C . ALA A 1 88 ? -9.523 0.117 -11.905 1.00 84.56 88 ALA A C 1
ATOM 661 O O . ALA A 1 88 ? -9.946 0.797 -10.970 1.00 84.56 88 ALA A O 1
ATOM 662 N N . VAL A 1 89 ? -8.313 -0.451 -11.890 1.00 87.62 89 VAL A N 1
ATOM 663 C CA . VAL A 1 89 ? -7.352 -0.293 -10.793 1.00 87.62 89 VAL A CA 1
ATOM 664 C C . VAL A 1 89 ? -5.992 0.111 -11.343 1.00 87.62 89 VAL A C 1
ATOM 666 O O . VAL A 1 89 ? -5.492 -0.500 -12.290 1.00 87.62 89 VAL A O 1
ATOM 669 N N . HIS A 1 90 ? -5.378 1.116 -10.733 1.00 89.44 90 HIS A N 1
ATOM 670 C CA . HIS A 1 90 ? -4.028 1.568 -11.037 1.00 89.44 90 HIS A CA 1
ATOM 671 C C . HIS A 1 90 ? -3.041 1.016 -10.015 1.00 89.44 90 HIS A C 1
ATOM 673 O O . HIS A 1 90 ? -3.280 1.069 -8.813 1.00 89.44 90 HIS A O 1
ATOM 679 N N . VAL A 1 91 ? -1.925 0.492 -10.504 1.00 89.00 91 VAL A N 1
ATOM 680 C CA . VAL A 1 91 ? -0.837 -0.068 -9.711 1.00 89.00 91 VAL A CA 1
ATOM 681 C C . VAL A 1 91 ? 0.429 0.705 -10.042 1.00 89.00 91 VAL A C 1
ATOM 683 O O . VAL A 1 91 ? 0.909 0.658 -11.173 1.00 89.00 91 VAL A O 1
ATOM 686 N N . THR A 1 92 ? 0.984 1.389 -9.053 1.00 88.62 92 THR A N 1
ATOM 687 C CA . THR A 1 92 ? 2.205 2.179 -9.190 1.00 88.62 92 THR A CA 1
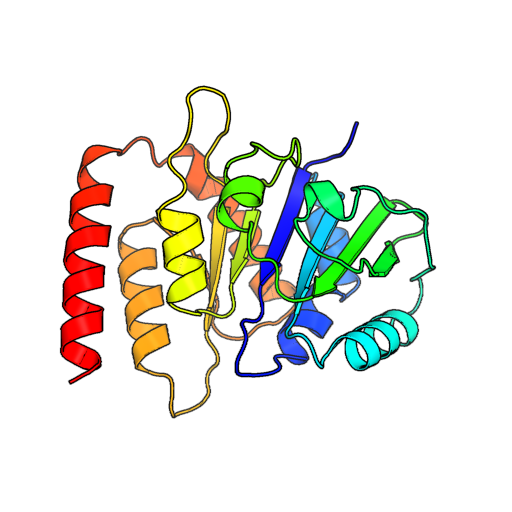ATOM 688 C C . THR A 1 92 ? 3.289 1.583 -8.310 1.00 88.62 92 THR A C 1
ATOM 690 O O . THR A 1 92 ? 3.154 1.537 -7.096 1.00 88.62 92 THR A O 1
ATOM 693 N N . GLY A 1 93 ? 4.374 1.118 -8.907 1.00 87.25 93 GLY A N 1
ATOM 694 C CA . GLY A 1 93 ? 5.579 0.707 -8.207 1.00 87.25 93 GLY A CA 1
ATOM 695 C C . GLY A 1 93 ? 6.542 1.875 -8.056 1.00 87.25 93 GLY A C 1
ATOM 696 O O . GLY A 1 93 ? 6.833 2.541 -9.048 1.00 87.25 93 GLY A O 1
ATOM 697 N N . ILE A 1 94 ? 7.052 2.105 -6.849 1.00 84.88 94 ILE A N 1
ATOM 698 C CA . ILE A 1 94 ? 8.090 3.110 -6.601 1.00 84.88 94 ILE A CA 1
ATOM 699 C C . ILE A 1 94 ? 9.284 2.498 -5.863 1.00 84.88 94 ILE A C 1
ATOM 701 O O . ILE A 1 94 ? 9.105 1.635 -4.993 1.00 84.88 94 ILE A O 1
ATOM 705 N N . PRO A 1 95 ? 10.515 2.942 -6.162 1.00 81.88 95 PRO A N 1
ATOM 706 C CA . PRO A 1 95 ? 11.656 2.655 -5.315 1.00 81.88 95 PRO A CA 1
ATOM 707 C C . PRO A 1 95 ? 11.509 3.387 -3.972 1.00 81.88 95 PRO A C 1
ATOM 709 O O . PRO A 1 95 ? 10.619 4.214 -3.778 1.00 81.88 95 PRO A O 1
ATOM 712 N N . PHE A 1 96 ? 12.403 3.082 -3.030 1.00 74.19 96 PHE A N 1
ATOM 713 C CA . PHE A 1 96 ? 12.445 3.732 -1.718 1.00 74.19 96 PHE A CA 1
ATOM 714 C C . PHE A 1 96 ? 12.356 5.265 -1.832 1.00 74.19 96 PHE A C 1
ATOM 716 O O . PHE A 1 96 ? 13.273 5.891 -2.368 1.00 74.19 96 PHE A O 1
ATOM 723 N N . SER A 1 97 ? 11.273 5.836 -1.296 1.00 68.12 97 SER A N 1
ATOM 724 C CA . SER A 1 97 ? 11.025 7.277 -1.234 1.00 68.12 97 SER A CA 1
ATOM 725 C C . SER A 1 97 ? 11.515 7.844 0.096 1.00 68.12 97 SER A C 1
ATOM 727 O O . SER A 1 97 ? 11.420 7.192 1.136 1.00 68.12 97 SER A O 1
ATOM 729 N N . ILE A 1 98 ? 12.043 9.065 0.057 1.00 62.25 98 ILE A N 1
ATOM 730 C CA . ILE A 1 98 ? 12.434 9.825 1.254 1.00 62.25 98 ILE A CA 1
ATOM 731 C C . ILE A 1 98 ? 11.289 10.697 1.794 1.00 62.25 98 ILE A C 1
ATOM 733 O O . ILE A 1 98 ? 11.404 11.227 2.892 1.00 62.25 98 ILE A O 1
ATOM 737 N N . CYS A 1 99 ? 10.186 10.819 1.050 1.00 65.00 99 CYS A N 1
ATOM 738 C CA . CYS A 1 99 ? 9.058 11.708 1.353 1.00 65.00 99 CYS A CA 1
ATOM 739 C C . CYS A 1 99 ? 7.803 10.934 1.788 1.00 65.00 99 CYS A C 1
ATOM 741 O O . CYS A 1 99 ? 6.678 11.366 1.540 1.00 65.00 99 CYS A O 1
ATOM 743 N N . VAL A 1 100 ? 7.970 9.765 2.417 1.00 70.00 100 VAL A N 1
ATOM 744 C CA . VAL A 1 100 ? 6.842 8.915 2.842 1.00 70.00 100 VAL A CA 1
ATOM 745 C C . VAL A 1 100 ? 5.922 9.657 3.821 1.00 70.00 100 VAL A C 1
ATOM 747 O O . VAL A 1 100 ? 4.705 9.524 3.731 1.00 70.00 100 VAL A O 1
ATOM 750 N N . GLU A 1 101 ? 6.481 10.500 4.692 1.00 68.69 101 GLU A N 1
ATOM 751 C CA . GLU A 1 101 ? 5.714 11.337 5.626 1.00 68.69 101 GLU A CA 1
ATOM 752 C C . GLU A 1 101 ? 4.823 12.361 4.903 1.00 68.69 101 GLU A C 1
ATOM 754 O O . GLU A 1 101 ? 3.658 12.529 5.265 1.00 68.69 101 GLU A O 1
ATOM 759 N N . ASP A 1 102 ? 5.328 13.002 3.846 1.00 72.00 102 ASP A N 1
ATOM 760 C CA . ASP A 1 102 ? 4.570 13.974 3.047 1.00 72.00 102 ASP A CA 1
ATOM 761 C C . ASP A 1 102 ? 3.488 13.295 2.201 1.00 72.00 102 ASP A C 1
ATOM 763 O O . ASP A 1 102 ? 2.395 13.842 2.011 1.00 72.00 102 ASP A O 1
ATOM 767 N N . LEU A 1 103 ? 3.781 12.084 1.715 1.00 75.75 103 LEU A N 1
ATOM 768 C CA . LEU A 1 103 ? 2.848 11.250 0.965 1.00 75.75 103 LEU A CA 1
ATOM 769 C C . LEU A 1 103 ? 1.676 10.796 1.837 1.00 75.75 103 LEU A C 1
ATOM 771 O O . LEU A 1 103 ? 0.522 10.959 1.448 1.00 75.75 103 LEU A O 1
ATOM 775 N N . ILE A 1 104 ? 1.968 10.286 3.032 1.00 71.25 104 ILE A N 1
ATOM 776 C CA . ILE A 1 104 ? 0.951 9.859 3.998 1.00 7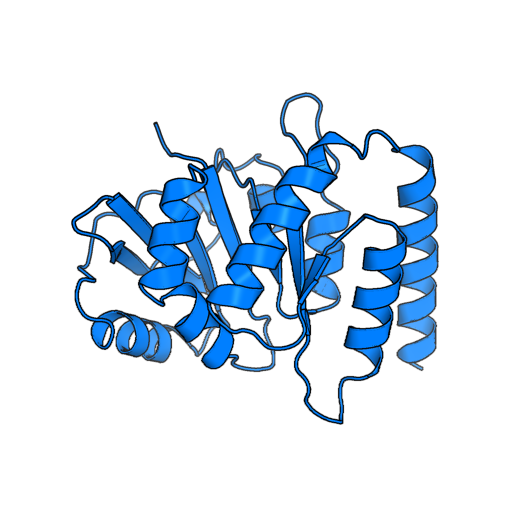1.25 104 ILE A CA 1
ATOM 777 C C . ILE A 1 104 ? 0.209 11.068 4.584 1.00 71.25 104 ILE A C 1
ATOM 779 O O . ILE A 1 104 ? -0.999 11.010 4.803 1.00 71.25 104 ILE A O 1
ATOM 783 N N . GLY A 1 105 ? 0.914 12.174 4.825 1.00 65.88 105 GLY A N 1
ATOM 784 C CA . GLY A 1 105 ? 0.346 13.407 5.371 1.00 65.88 105 GLY A CA 1
ATOM 785 C C . GLY A 1 105 ? -0.567 14.165 4.403 1.00 65.88 105 GLY A C 1
ATOM 786 O O . GLY A 1 105 ? -1.196 15.144 4.803 1.00 65.88 105 GLY A O 1
ATOM 787 N N . GLY A 1 106 ? -0.656 13.736 3.140 1.00 66.94 106 GLY A N 1
ATOM 788 C CA . GLY A 1 106 ? -1.486 14.370 2.114 1.00 66.94 106 GLY A CA 1
ATOM 789 C C . GLY A 1 106 ? -0.915 15.681 1.559 1.00 66.94 106 GLY A C 1
ATOM 790 O O . GLY A 1 106 ? -1.567 16.327 0.740 1.00 66.94 106 GLY A O 1
ATOM 791 N N . HIS A 1 107 ? 0.307 16.069 1.939 1.00 68.69 107 HIS A N 1
ATOM 792 C CA . HIS A 1 107 ? 0.974 17.283 1.445 1.00 68.69 107 HIS A CA 1
ATOM 793 C C . HIS A 1 107 ? 1.327 17.197 -0.048 1.00 68.69 107 HIS A C 1
ATOM 795 O O . HIS A 1 107 ? 1.482 18.212 -0.720 1.00 68.69 107 HIS A O 1
ATOM 801 N N . THR A 1 108 ? 1.397 15.980 -0.581 1.00 69.12 108 THR A N 1
ATOM 802 C CA . THR A 1 108 ? 1.663 15.673 -1.995 1.00 69.12 108 THR A CA 1
ATOM 803 C C . THR A 1 108 ? 0.406 15.709 -2.878 1.00 69.12 108 THR A C 1
ATOM 805 O O . THR A 1 108 ? 0.494 15.573 -4.102 1.00 69.12 108 THR A O 1
ATOM 808 N N . GLY A 1 109 ? -0.781 15.877 -2.276 1.00 72.06 109 GLY A N 1
ATOM 809 C CA . GLY A 1 109 ? -2.070 15.792 -2.968 1.00 72.06 109 GLY A CA 1
ATOM 810 C C . GLY A 1 109 ? -2.514 14.362 -3.304 1.00 72.06 109 GLY A C 1
ATOM 811 O O . GLY A 1 109 ? -3.478 14.188 -4.050 1.00 72.06 109 GLY A O 1
ATOM 812 N N . VAL A 1 110 ? -1.830 13.342 -2.774 1.00 78.75 110 VAL A N 1
ATOM 813 C CA . VAL A 1 110 ? -2.212 11.930 -2.916 1.00 78.75 110 VAL A CA 1
ATOM 814 C C . VAL A 1 110 ? -3.186 11.548 -1.787 1.00 78.75 110 VAL A C 1
ATOM 816 O O . VAL A 1 110 ? -2.813 11.637 -0.617 1.00 78.75 110 VAL A O 1
ATOM 819 N N . PRO A 1 111 ? -4.425 11.115 -2.092 1.00 79.00 111 PRO A N 1
ATOM 820 C CA . PRO A 1 111 ? -5.401 10.718 -1.078 1.00 79.00 111 PRO A CA 1
ATOM 821 C C . PRO A 1 111 ? -5.126 9.287 -0.588 1.00 79.00 111 PRO A C 1
ATOM 823 O O . PRO A 1 111 ? -5.759 8.323 -1.027 1.00 79.00 111 PRO A O 1
ATOM 826 N N . VAL A 1 112 ? -4.148 9.134 0.307 1.00 82.88 112 VAL A N 1
ATOM 827 C CA . VAL A 1 112 ? -3.834 7.840 0.930 1.00 82.88 112 VAL A CA 1
ATOM 828 C C . VAL A 1 112 ? -4.845 7.540 2.032 1.00 82.88 112 VAL A C 1
ATOM 830 O O . VAL A 1 112 ? -4.904 8.249 3.032 1.00 82.88 112 VAL A O 1
ATOM 833 N N . THR A 1 113 ? -5.624 6.472 1.870 1.00 82.62 113 THR A N 1
ATOM 834 C CA . THR A 1 113 ? -6.651 6.065 2.849 1.00 82.62 113 THR A CA 1
ATOM 835 C C . THR A 1 113 ? -6.263 4.835 3.650 1.00 82.62 113 THR A C 1
ATOM 837 O O . THR A 1 113 ? -6.789 4.613 4.740 1.00 82.62 113 THR A O 1
ATOM 840 N N . ALA A 1 114 ? -5.322 4.040 3.147 1.00 84.69 114 ALA A N 1
ATOM 841 C CA . ALA A 1 114 ? -4.829 2.862 3.835 1.00 84.69 114 ALA A CA 1
ATOM 842 C C . ALA A 1 114 ? -3.346 2.631 3.555 1.00 84.69 114 ALA A C 1
ATOM 844 O O . ALA A 1 114 ? -2.839 2.948 2.478 1.00 84.69 114 ALA A O 1
ATOM 845 N N . ILE A 1 115 ? -2.662 2.047 4.534 1.00 85.81 115 ILE A N 1
ATOM 846 C CA . ILE A 1 115 ? -1.247 1.707 4.491 1.00 85.81 115 ILE A CA 1
ATOM 847 C C . ILE A 1 115 ? -1.077 0.244 4.893 1.00 85.81 115 ILE A C 1
ATOM 849 O O . ILE A 1 115 ? -1.507 -0.160 5.970 1.00 85.81 115 ILE A O 1
ATOM 853 N N . ILE A 1 116 ? -0.393 -0.540 4.065 1.00 86.25 116 ILE A N 1
ATOM 854 C CA . ILE A 1 116 ? 0.073 -1.886 4.399 1.00 86.25 116 ILE A CA 1
ATOM 855 C C . ILE A 1 116 ? 1.590 -1.834 4.564 1.00 86.25 116 ILE A C 1
ATOM 857 O O . ILE A 1 116 ? 2.320 -1.528 3.625 1.00 86.25 116 ILE A O 1
ATOM 861 N N . SER A 1 117 ? 2.080 -2.161 5.753 1.00 81.69 117 SER A N 1
ATOM 862 C CA . SER A 1 117 ? 3.511 -2.213 6.056 1.00 81.69 117 SER A CA 1
ATOM 863 C C . SER A 1 117 ? 3.916 -3.626 6.456 1.00 81.69 117 SER A C 1
ATOM 865 O O . SER A 1 117 ? 3.222 -4.262 7.241 1.00 81.69 117 SER A O 1
ATOM 867 N N . HIS A 1 118 ? 5.059 -4.108 5.970 1.00 78.19 118 HIS A N 1
ATOM 868 C CA . HIS A 1 118 ? 5.696 -5.379 6.360 1.00 78.19 118 HIS A CA 1
ATOM 869 C C . HIS A 1 118 ? 6.230 -5.399 7.816 1.00 78.19 118 HIS A C 1
ATOM 871 O O . HIS A 1 118 ? 7.369 -5.766 8.058 1.00 78.19 118 HIS A O 1
ATOM 877 N N . ALA A 1 119 ? 5.475 -4.916 8.802 1.00 66.06 119 ALA A N 1
ATOM 878 C CA . ALA A 1 119 ? 5.904 -4.810 10.203 1.00 66.06 119 ALA A CA 1
ATOM 879 C C . ALA A 1 119 ? 7.270 -4.117 10.438 1.00 66.06 119 ALA A C 1
ATOM 881 O O . ALA A 1 119 ? 7.835 -4.184 11.530 1.00 66.06 119 ALA A O 1
ATOM 882 N N . GLY A 1 120 ? 7.773 -3.389 9.436 1.00 66.81 120 GLY A N 1
ATOM 883 C CA . GLY A 1 120 ? 8.976 -2.587 9.540 1.00 66.81 120 GLY A CA 1
ATOM 884 C C . GLY A 1 120 ? 8.745 -1.462 10.535 1.00 66.81 120 GLY A C 1
ATOM 885 O O . GLY A 1 120 ? 7.908 -0.585 10.316 1.00 66.81 120 GLY A O 1
ATOM 886 N N . THR A 1 121 ? 9.508 -1.488 11.622 1.00 66.75 121 THR A N 1
ATOM 887 C CA . THR A 1 121 ? 9.417 -0.542 12.735 1.00 66.75 121 THR A CA 1
ATOM 888 C C . THR A 1 121 ? 9.423 0.921 12.283 1.00 66.75 121 THR A C 1
ATOM 890 O O . THR A 1 121 ? 8.615 1.705 12.768 1.00 66.75 121 THR A O 1
ATOM 893 N N . GLY A 1 122 ? 10.294 1.275 11.328 1.00 68.44 122 GLY A N 1
ATOM 894 C CA . GLY A 1 122 ? 10.378 2.629 10.770 1.00 68.44 122 GLY A CA 1
ATOM 895 C C . GLY A 1 122 ? 9.094 3.036 10.052 1.00 68.44 122 GLY A C 1
ATOM 896 O O . GLY A 1 122 ? 8.474 4.016 10.423 1.00 68.44 122 GLY A O 1
ATOM 897 N N . SER A 1 123 ? 8.605 2.215 9.123 1.00 69.25 123 SER A N 1
ATOM 898 C CA . SER A 1 123 ? 7.389 2.532 8.366 1.00 69.25 123 SER A CA 1
ATOM 899 C C . SER A 1 123 ? 6.119 2.563 9.225 1.00 69.25 123 SER A C 1
ATOM 901 O O . SER A 1 123 ? 5.206 3.330 8.930 1.00 69.25 123 SER A O 1
ATOM 903 N N . ILE A 1 124 ? 6.044 1.748 10.288 1.00 71.19 124 ILE A N 1
ATOM 904 C CA . ILE A 1 124 ? 4.958 1.847 11.280 1.00 71.19 124 ILE A CA 1
ATOM 905 C C . ILE A 1 124 ? 5.042 3.186 12.014 1.00 71.19 124 ILE A C 1
ATOM 907 O O . ILE A 1 124 ? 4.024 3.855 12.171 1.00 71.19 124 ILE A O 1
ATOM 911 N N . LEU A 1 125 ? 6.237 3.581 12.460 1.00 70.81 125 LEU A N 1
ATOM 912 C CA . LEU A 1 125 ? 6.443 4.864 13.124 1.00 70.81 125 LEU A CA 1
ATOM 913 C C . LEU A 1 125 ? 6.107 6.034 12.212 1.00 70.81 125 LEU A C 1
ATOM 915 O O . LEU A 1 125 ? 5.400 6.923 12.661 1.00 70.81 125 LEU A O 1
ATOM 919 N N . ASP A 1 126 ? 6.544 6.013 10.958 1.00 72.00 126 ASP A N 1
ATOM 920 C CA . ASP A 1 126 ? 6.267 7.076 9.992 1.00 72.00 126 ASP A CA 1
ATOM 921 C C . ASP A 1 126 ? 4.750 7.233 9.799 1.00 72.00 126 ASP A C 1
ATOM 923 O O . ASP A 1 126 ? 4.209 8.327 9.949 1.00 72.00 126 ASP A O 1
ATOM 927 N N . ALA A 1 127 ? 4.027 6.121 9.617 1.00 69.56 127 ALA A N 1
ATOM 928 C CA . ALA A 1 127 ? 2.566 6.129 9.520 1.00 69.56 127 ALA A CA 1
ATOM 929 C C . ALA A 1 127 ? 1.869 6.606 10.811 1.00 69.56 127 ALA A C 1
ATOM 931 O O . ALA A 1 127 ? 0.832 7.267 10.750 1.00 69.56 127 ALA A O 1
ATOM 932 N N . LEU A 1 128 ? 2.419 6.284 11.988 1.00 68.00 128 LEU A N 1
ATOM 933 C CA . LEU A 1 128 ? 1.878 6.717 13.283 1.00 68.00 128 LEU A CA 1
ATOM 934 C C . LEU A 1 128 ? 2.207 8.180 13.613 1.00 68.00 128 LEU A C 1
ATOM 936 O O . LEU A 1 128 ? 1.404 8.838 14.284 1.00 68.00 128 LEU A O 1
ATOM 940 N N . ARG A 1 129 ? 3.366 8.673 13.162 1.00 68.31 129 ARG A N 1
ATOM 941 C CA . ARG A 1 129 ? 3.848 10.051 13.327 1.00 68.31 129 ARG A CA 1
ATOM 942 C C . ARG A 1 129 ? 3.069 11.029 12.464 1.00 68.31 129 ARG A C 1
ATOM 944 O O . ARG A 1 129 ? 2.926 12.182 12.868 1.00 68.31 129 ARG A O 1
ATOM 951 N N . CYS A 1 130 ? 2.520 10.578 11.335 1.00 64.19 130 CYS A N 1
ATOM 952 C CA . CYS A 1 130 ? 1.575 11.364 10.554 1.00 64.19 130 CYS A CA 1
ATOM 953 C C . CYS A 1 130 ? 0.357 11.719 11.421 1.00 64.19 130 CYS A C 1
ATOM 955 O O . CYS A 1 130 ? -0.530 10.904 11.710 1.00 64.19 130 CYS A O 1
ATOM 957 N N . GLN A 1 131 ? 0.344 12.964 11.894 1.00 55.41 131 GLN A N 1
ATOM 958 C CA . GLN A 1 131 ? -0.759 13.495 12.672 1.00 55.41 131 GLN A CA 1
ATOM 959 C C . GLN A 1 131 ? -1.954 13.711 11.740 1.00 55.41 131 GLN A C 1
ATOM 961 O O . GLN A 1 131 ? -1.774 14.249 10.647 1.00 55.41 131 GLN A O 1
ATOM 966 N N . PRO A 1 132 ? -3.179 13.341 12.156 1.00 54.47 132 PRO A N 1
ATOM 967 C CA . PRO A 1 132 ? -4.372 13.742 11.431 1.00 54.47 132 PRO A CA 1
ATOM 968 C C . PRO A 1 132 ? -4.449 15.273 11.460 1.00 54.47 132 PRO A C 1
ATOM 970 O O . PRO A 1 132 ? -4.736 15.878 12.503 1.00 54.47 132 PRO A O 1
ATOM 973 N N . SER A 1 133 ? -4.115 15.888 10.326 1.00 47.97 133 SER A N 1
ATOM 974 C CA . SER A 1 133 ? -4.359 17.302 10.068 1.00 47.97 133 SER A CA 1
ATOM 975 C C . SER A 1 133 ? -5.859 17.499 9.870 1.00 47.97 133 SER A C 1
ATOM 977 O O . SER A 1 133 ? -6.558 16.580 9.449 1.00 47.97 133 SER A O 1
ATOM 979 N N . GLU A 1 134 ? -6.368 18.687 10.183 1.00 44.41 134 GLU A N 1
ATOM 980 C CA . GLU A 1 134 ? -7.802 19.018 10.233 1.00 44.41 134 GLU A CA 1
ATOM 981 C C . GLU A 1 134 ? -8.572 18.677 8.933 1.00 44.41 134 GLU A C 1
ATOM 983 O O . GLU A 1 134 ? -9.786 18.502 8.972 1.00 44.41 134 GLU A O 1
ATOM 988 N N . ASN A 1 135 ? -7.855 18.492 7.813 1.00 47.69 135 ASN A N 1
ATOM 989 C CA . ASN A 1 135 ? -8.390 18.157 6.489 1.00 47.69 135 ASN A CA 1
ATOM 990 C C . ASN A 1 135 ? -8.047 16.747 5.961 1.00 47.69 135 ASN A C 1
ATOM 992 O O . ASN A 1 135 ? -8.564 16.381 4.906 1.00 47.69 135 ASN A O 1
ATOM 996 N N . THR A 1 136 ? -7.220 15.951 6.652 1.00 56.84 136 THR A N 1
ATOM 997 C CA . THR A 1 136 ? -6.808 14.615 6.175 1.00 56.84 136 THR A CA 1
ATOM 998 C C . THR A 1 136 ? -7.088 13.564 7.252 1.00 56.84 136 THR A C 1
ATOM 1000 O O . THR A 1 136 ? -6.424 13.571 8.297 1.00 56.84 136 THR A O 1
ATOM 1003 N N . PRO A 1 137 ? -8.067 12.659 7.049 1.00 61.94 137 PRO A N 1
ATOM 1004 C CA . PRO A 1 137 ? -8.297 11.557 7.973 1.00 61.94 137 PRO A CA 1
ATOM 1005 C C . PRO A 1 137 ? -7.064 10.653 8.026 1.00 61.94 137 PRO A C 1
ATOM 1007 O O . PRO A 1 137 ? -6.339 10.497 7.045 1.00 61.94 137 PRO A O 1
ATOM 1010 N N . ARG A 1 138 ? -6.811 10.064 9.198 1.00 68.38 138 ARG A N 1
ATOM 1011 C CA . ARG A 1 138 ? -5.712 9.110 9.359 1.00 68.38 138 ARG A CA 1
ATOM 1012 C C . ARG A 1 138 ? -5.951 7.921 8.417 1.00 68.38 138 ARG A C 1
ATOM 1014 O O . ARG A 1 138 ? -7.065 7.405 8.414 1.00 68.38 138 ARG A O 1
ATOM 1021 N N . PRO A 1 139 ? -4.940 7.451 7.675 1.00 72.50 139 PRO A N 1
ATOM 1022 C CA . PRO A 1 139 ? -5.085 6.234 6.897 1.00 72.50 139 PRO A CA 1
ATOM 1023 C C . PRO A 1 139 ? -5.105 4.997 7.796 1.00 72.50 139 PRO A C 1
ATOM 1025 O O . PRO A 1 139 ? -4.415 4.925 8.817 1.00 72.50 139 PRO A O 1
ATOM 1028 N N . ALA A 1 140 ? -5.870 3.994 7.384 1.00 80.12 140 ALA A N 1
ATOM 1029 C CA . ALA A 1 140 ? -5.941 2.704 8.051 1.00 80.12 140 ALA A CA 1
ATOM 1030 C C . ALA A 1 140 ? -4.597 1.962 7.946 1.00 80.12 140 ALA A C 1
ATOM 1032 O O . ALA A 1 140 ? -4.131 1.693 6.843 1.00 80.12 140 ALA A O 1
ATOM 1033 N N . LEU A 1 141 ? -3.975 1.606 9.075 1.00 80.94 141 LEU A N 1
ATOM 1034 C CA . LEU A 1 141 ? -2.676 0.924 9.092 1.00 80.94 141 LEU A CA 1
ATOM 1035 C C . LEU A 1 141 ? -2.832 -0.590 9.302 1.00 80.94 141 LEU A C 1
ATOM 1037 O O . LEU A 1 141 ? -3.362 -1.045 10.318 1.00 80.94 141 LEU A O 1
ATOM 1041 N N . VAL A 1 142 ? -2.300 -1.372 8.366 1.00 82.88 142 VAL A N 1
ATOM 1042 C CA . VAL A 1 142 ? -2.218 -2.835 8.427 1.00 82.88 142 VAL A CA 1
ATOM 1043 C C . VAL A 1 142 ? -0.748 -3.243 8.506 1.00 82.88 142 VAL A C 1
ATOM 1045 O O . VAL A 1 142 ? 0.040 -2.945 7.608 1.00 82.88 142 VAL A O 1
ATOM 1048 N N . ALA A 1 143 ? -0.368 -3.929 9.581 1.00 80.12 143 ALA A N 1
ATOM 1049 C CA . ALA A 1 143 ? 0.974 -4.468 9.760 1.00 80.12 143 ALA A CA 1
ATOM 1050 C C . ALA A 1 143 ? 0.992 -5.956 9.397 1.00 80.12 143 ALA A C 1
ATOM 1052 O O . ALA A 1 143 ? 0.368 -6.777 10.062 1.00 80.12 143 ALA A O 1
ATOM 1053 N N . VAL A 1 144 ? 1.725 -6.307 8.349 1.00 78.50 144 VAL A N 1
ATOM 1054 C CA . VAL A 1 144 ? 1.932 -7.682 7.899 1.00 78.50 144 VAL A CA 1
ATOM 1055 C C . VAL A 1 144 ? 3.204 -8.205 8.538 1.00 78.50 144 VAL A C 1
ATOM 1057 O O . VAL A 1 144 ? 4.299 -7.742 8.225 1.00 78.50 144 VAL A O 1
ATOM 1060 N N . VAL A 1 145 ? 3.053 -9.170 9.432 1.00 72.75 145 VAL A N 1
ATOM 1061 C CA . VAL A 1 145 ? 4.166 -9.805 10.140 1.00 72.75 145 VAL A CA 1
ATOM 1062 C C . VAL A 1 145 ? 4.586 -11.068 9.402 1.00 72.75 145 VAL A C 1
ATOM 1064 O O . VAL A 1 145 ? 3.758 -11.893 9.009 1.00 72.75 145 VAL A O 1
ATOM 1067 N N . ASN A 1 146 ? 5.893 -11.218 9.188 1.00 66.38 146 ASN A N 1
ATOM 1068 C CA . ASN A 1 146 ? 6.440 -12.440 8.623 1.00 66.38 146 ASN A CA 1
ATOM 1069 C C . ASN A 1 146 ? 6.557 -13.499 9.728 1.00 66.38 146 ASN A C 1
ATOM 1071 O O . ASN A 1 146 ? 7.147 -13.244 10.773 1.00 66.38 146 ASN A O 1
ATOM 1075 N N . GLY A 1 147 ? 6.047 -14.706 9.486 1.00 52.19 147 GLY A N 1
ATOM 1076 C CA . GLY A 1 147 ? 6.150 -15.838 10.415 1.00 52.19 147 GLY A CA 1
ATOM 1077 C C . GLY A 1 147 ? 7.550 -16.467 10.491 1.00 52.19 147 GLY A C 1
ATOM 1078 O O . GLY A 1 147 ? 7.678 -17.623 10.891 1.00 52.19 147 GLY A O 1
ATOM 1079 N N . ALA A 1 148 ? 8.600 -15.763 10.059 1.00 51.31 148 ALA A N 1
ATOM 1080 C CA . ALA A 1 148 ? 9.964 -16.268 10.115 1.00 51.31 148 ALA A CA 1
ATOM 1081 C C . ALA A 1 148 ? 10.491 -16.236 11.569 1.00 51.31 148 ALA A C 1
ATOM 1083 O O . ALA A 1 148 ? 10.323 -15.231 12.260 1.00 51.31 148 ALA A O 1
ATOM 1084 N N . PRO A 1 149 ? 11.177 -17.297 12.044 1.00 45.66 149 PRO A N 1
ATOM 1085 C CA . PRO A 1 149 ? 11.512 -17.506 13.462 1.00 45.66 149 PRO A CA 1
ATOM 1086 C C . PRO A 1 149 ? 12.500 -16.497 14.082 1.00 45.66 149 PRO A C 1
ATOM 1088 O O . PRO A 1 149 ? 12.849 -16.636 15.252 1.00 45.66 149 PRO A O 1
ATOM 1091 N N . MET A 1 150 ? 12.952 -15.486 13.335 1.00 45.34 150 MET A N 1
ATOM 1092 C CA . MET A 1 150 ? 13.901 -14.469 13.802 1.00 45.34 150 MET A CA 1
ATOM 1093 C C . MET A 1 150 ? 13.226 -13.125 14.170 1.00 45.34 150 MET A C 1
ATOM 1095 O O . MET A 1 150 ? 13.852 -12.309 14.841 1.00 45.34 150 MET A O 1
ATOM 1099 N N . ASP A 1 151 ? 11.939 -12.922 13.833 1.00 54.06 151 ASP A N 1
ATOM 1100 C CA . ASP A 1 151 ? 11.227 -11.628 13.931 1.00 54.06 151 ASP A CA 1
ATOM 1101 C C . ASP A 1 151 ? 10.137 -11.567 15.028 1.00 54.06 151 ASP A C 1
ATOM 1103 O O . ASP A 1 151 ? 9.180 -10.793 14.944 1.00 54.06 151 ASP A O 1
ATOM 1107 N N . ASN A 1 152 ? 10.282 -12.328 16.120 1.00 59.75 152 ASN A N 1
ATOM 1108 C CA . ASN A 1 152 ? 9.327 -12.294 17.245 1.00 59.75 152 ASN A CA 1
ATOM 1109 C C . ASN A 1 152 ? 9.120 -10.882 17.826 1.00 59.75 152 ASN A C 1
ATOM 1111 O O . ASN A 1 152 ? 8.049 -10.578 18.352 1.00 59.75 152 ASN A O 1
ATOM 1115 N N . HIS A 1 153 ? 10.117 -10.001 17.714 1.00 62.72 153 HIS A N 1
ATOM 1116 C CA . HIS A 1 153 ? 9.988 -8.607 18.132 1.00 62.72 153 HIS A CA 1
ATOM 1117 C C . HIS A 1 153 ? 8.973 -7.837 17.280 1.00 62.72 153 HIS A C 1
ATOM 1119 O O . HIS A 1 153 ? 8.141 -7.133 17.841 1.00 62.72 153 HIS A O 1
ATOM 1125 N N . GLN A 1 154 ? 8.961 -8.003 15.955 1.00 63.94 154 GLN A N 1
ATOM 1126 C CA . GLN A 1 154 ? 7.994 -7.319 15.086 1.00 63.94 154 GLN A CA 1
ATOM 1127 C C . GLN A 1 154 ? 6.559 -7.763 15.392 1.00 63.94 154 GLN A C 1
ATOM 1129 O O . GLN A 1 154 ? 5.657 -6.929 15.478 1.00 63.94 154 GLN A O 1
ATOM 1134 N N . LEU A 1 155 ? 6.364 -9.059 15.661 1.00 68.06 155 LEU A N 1
ATOM 1135 C CA . LEU A 1 155 ? 5.078 -9.608 16.089 1.00 68.06 155 LEU A CA 1
ATOM 1136 C C . LEU A 1 155 ? 4.612 -9.021 17.426 1.00 68.06 155 LEU A C 1
ATOM 1138 O O . LEU A 1 155 ? 3.462 -8.605 17.555 1.00 68.06 155 LEU A O 1
ATOM 1142 N N . GLN A 1 156 ? 5.502 -8.924 18.417 1.00 69.19 156 GLN A N 1
ATOM 1143 C CA . GLN A 1 156 ? 5.175 -8.300 19.704 1.00 69.19 156 GLN A CA 1
ATOM 1144 C C . GLN A 1 156 ? 4.779 -6.828 19.551 1.00 69.19 156 GLN A C 1
ATOM 1146 O O . GLN A 1 156 ? 3.873 -6.353 20.239 1.00 69.19 156 GLN A O 1
ATOM 1151 N N . ILE A 1 157 ? 5.447 -6.108 18.651 1.00 70.44 157 ILE A N 1
ATOM 1152 C CA . ILE A 1 157 ? 5.171 -4.703 18.359 1.00 70.44 157 ILE A CA 1
ATOM 1153 C C . ILE A 1 157 ? 3.806 -4.557 17.684 1.00 70.44 157 ILE A C 1
ATOM 1155 O O . ILE A 1 157 ? 2.963 -3.798 18.168 1.00 70.44 157 ILE A O 1
ATOM 1159 N N . ALA A 1 158 ? 3.567 -5.320 16.616 1.00 70.00 158 ALA A N 1
ATOM 1160 C CA . ALA A 1 158 ? 2.296 -5.326 15.904 1.00 70.00 158 ALA A CA 1
ATOM 1161 C C . ALA A 1 158 ? 1.136 -5.675 16.849 1.00 70.00 158 ALA A C 1
ATOM 1163 O O . ALA A 1 158 ? 0.132 -4.969 16.871 1.00 70.00 158 ALA A O 1
ATOM 1164 N N . ASN A 1 159 ? 1.310 -6.677 17.716 1.00 71.25 159 ASN A N 1
ATOM 1165 C CA . ASN A 1 159 ? 0.295 -7.075 18.690 1.00 71.25 159 ASN A CA 1
ATOM 1166 C C . ASN A 1 159 ? 0.017 -5.999 19.746 1.00 71.25 159 ASN A C 1
ATOM 1168 O O . ASN A 1 159 ? -1.146 -5.758 20.069 1.00 71.25 159 ASN A O 1
ATOM 1172 N N . LYS A 1 160 ? 1.043 -5.306 20.259 1.00 71.88 160 LYS A N 1
ATOM 1173 C CA . LYS A 1 160 ? 0.840 -4.187 21.198 1.00 71.88 160 LYS A CA 1
ATOM 1174 C C . LYS A 1 160 ? 0.031 -3.061 20.558 1.00 71.88 160 LYS A C 1
ATOM 1176 O O . LYS A 1 160 ? -0.916 -2.569 21.165 1.00 71.88 160 LYS A O 1
ATOM 1181 N N . PHE A 1 161 ? 0.362 -2.671 19.332 1.00 68.44 161 PHE A N 1
ATOM 1182 C CA . PHE A 1 161 ? -0.379 -1.618 18.641 1.00 68.44 161 PHE A CA 1
ATOM 1183 C C . PHE A 1 161 ? -1.778 -2.067 18.196 1.00 68.44 161 PHE A C 1
ATOM 1185 O O . PHE A 1 161 ? -2.710 -1.262 18.234 1.00 68.44 161 PHE A O 1
ATOM 1192 N N . ALA A 1 162 ? -1.956 -3.345 17.853 1.00 70.94 162 ALA A N 1
ATOM 1193 C CA . ALA A 1 162 ? -3.270 -3.918 17.585 1.00 70.94 162 ALA A CA 1
ATOM 1194 C C . ALA A 1 162 ? -4.172 -3.886 18.825 1.00 70.94 162 ALA A C 1
ATOM 1196 O O . ALA A 1 162 ? -5.329 -3.480 18.733 1.00 70.94 162 ALA A O 1
ATOM 1197 N N . GLN A 1 16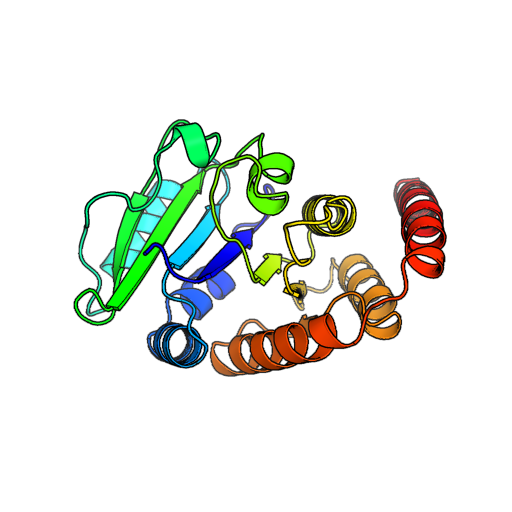3 ? -3.631 -4.200 20.007 1.00 70.19 163 GLN A N 1
ATOM 1198 C CA . GLN A 1 163 ? -4.351 -4.063 21.280 1.00 70.19 163 GLN A CA 1
ATOM 1199 C C . GLN A 1 163 ? -4.728 -2.612 21.600 1.00 70.19 163 GLN A C 1
ATOM 1201 O O . GLN A 1 163 ? -5.755 -2.365 22.226 1.00 70.19 163 GLN A O 1
ATOM 1206 N N . MET A 1 164 ? -3.921 -1.647 21.156 1.00 65.44 164 MET A N 1
ATOM 1207 C CA . MET A 1 164 ? -4.218 -0.218 21.297 1.00 65.44 164 MET A CA 1
ATOM 1208 C C . MET A 1 164 ? -5.228 0.299 20.256 1.00 65.44 164 MET A C 1
ATOM 1210 O O . MET A 1 164 ? -5.549 1.486 20.276 1.00 65.44 164 MET A O 1
ATOM 1214 N N . GLY A 1 165 ? -5.712 -0.553 19.340 1.00 66.75 165 GLY A N 1
ATOM 1215 C CA . GLY A 1 165 ? -6.622 -0.167 18.255 1.00 66.75 165 GLY A CA 1
ATOM 1216 C C . GLY A 1 165 ? -5.977 0.745 17.208 1.00 66.75 165 GLY A C 1
ATOM 1217 O O . GLY A 1 165 ? -6.680 1.429 16.472 1.00 66.75 165 GLY A O 1
ATOM 1218 N N . LEU A 1 166 ? -4.642 0.792 17.171 1.00 64.81 166 LEU A N 1
ATOM 1219 C CA . LEU A 1 166 ? -3.864 1.691 16.318 1.00 64.81 166 LEU A CA 1
ATOM 1220 C C . LEU A 1 166 ? -3.521 1.096 14.954 1.00 64.81 166 LEU A C 1
ATOM 1222 O O . LEU A 1 166 ? -3.299 1.842 14.003 1.00 64.81 166 LEU A O 1
ATOM 1226 N N . LEU A 1 167 ? -3.436 -0.231 14.871 1.00 73.06 167 LEU A N 1
ATOM 1227 C CA . LEU A 1 167 ? -3.167 -0.958 13.636 1.00 73.06 167 LEU A CA 1
ATOM 1228 C C . LEU A 1 167 ? -3.866 -2.312 13.645 1.00 73.06 167 LEU A C 1
ATOM 1230 O O . LEU A 1 167 ? -4.270 -2.801 14.697 1.00 73.06 167 LEU A O 1
ATOM 1234 N N . HIS A 1 168 ? -3.976 -2.942 12.482 1.00 78.56 168 HIS A N 1
ATOM 1235 C CA . HIS A 1 168 ? -4.410 -4.330 12.381 1.00 78.56 168 HIS A CA 1
ATOM 1236 C C . HIS A 1 168 ? -3.225 -5.220 12.002 1.00 78.56 168 HIS A C 1
ATOM 1238 O O . HIS A 1 168 ? -2.586 -4.992 10.976 1.00 78.56 168 HIS A O 1
ATOM 1244 N N . ALA A 1 169 ? -2.910 -6.211 12.835 1.00 76.69 169 ALA A N 1
ATOM 1245 C CA . ALA A 1 169 ? -1.847 -7.168 12.555 1.00 76.69 169 ALA A CA 1
ATOM 1246 C C . ALA A 1 169 ? -2.387 -8.305 11.676 1.00 76.69 169 ALA A C 1
ATOM 1248 O O . ALA A 1 169 ? -3.442 -8.864 11.966 1.00 76.69 169 ALA A O 1
ATOM 1249 N N . CYS A 1 170 ? -1.671 -8.635 10.605 1.00 75.31 170 CYS A N 1
ATOM 1250 C CA . CYS A 1 170 ? -1.992 -9.739 9.710 1.00 75.31 170 CYS A CA 1
ATOM 1251 C C . CYS A 1 170 ? -0.858 -10.764 9.756 1.00 75.31 170 CYS A C 1
ATOM 1253 O O . CYS A 1 170 ? 0.273 -10.479 9.349 1.00 75.31 170 CYS A O 1
ATOM 1255 N N . GLU A 1 171 ? -1.175 -11.952 10.262 1.00 66.50 171 GLU A N 1
ATOM 1256 C CA . GLU A 1 171 ? -0.301 -13.118 10.229 1.00 66.50 171 GLU A CA 1
ATOM 1257 C C . GLU A 1 171 ? -0.582 -13.869 8.920 1.00 66.50 171 GLU A C 1
ATOM 1259 O O . GLU A 1 171 ? -1.712 -14.274 8.661 1.00 66.50 171 GLU A O 1
ATOM 1264 N N . HIS A 1 172 ? 0.449 -14.025 8.087 1.00 70.62 172 HIS A N 1
ATOM 1265 C CA . HIS A 1 172 ? 0.398 -14.572 6.722 1.00 70.62 172 HIS A CA 1
ATOM 1266 C C . HIS A 1 172 ? -0.229 -13.640 5.661 1.00 70.62 172 HIS A C 1
ATOM 1268 O O . HIS A 1 172 ? -1.438 -13.399 5.663 1.00 70.62 172 HIS A O 1
ATOM 1274 N N . PRO A 1 173 ? 0.561 -13.168 4.674 1.00 71.81 173 PRO A N 1
ATOM 1275 C CA . PRO A 1 173 ? 0.076 -12.311 3.595 1.00 71.81 173 PRO A CA 1
ATOM 1276 C C . PRO A 1 173 ? -0.660 -13.130 2.527 1.00 71.81 173 PRO A C 1
ATOM 1278 O O . PRO A 1 173 ? -0.141 -13.317 1.429 1.00 71.81 173 PRO A O 1
ATOM 1281 N N . THR A 1 174 ? -1.851 -13.647 2.817 1.00 81.00 174 THR A N 1
ATOM 1282 C CA . THR A 1 174 ? -2.726 -14.189 1.764 1.00 81.00 174 THR A CA 1
ATOM 1283 C C . THR A 1 174 ? -3.649 -13.084 1.240 1.00 81.00 174 THR A C 1
ATOM 1285 O O . THR A 1 174 ? -3.975 -12.168 1.997 1.00 81.00 174 THR A O 1
ATOM 1288 N N . PRO A 1 175 ? -4.085 -13.123 -0.033 1.00 81.31 175 PRO A N 1
ATOM 1289 C CA . PRO A 1 175 ? -5.005 -12.122 -0.580 1.00 81.31 175 PRO A CA 1
ATOM 1290 C C . PRO A 1 175 ? -6.276 -11.950 0.264 1.00 81.31 175 PRO A C 1
ATOM 1292 O O . PRO A 1 175 ? -6.734 -10.829 0.478 1.00 81.31 175 PRO A O 1
ATOM 1295 N N . GLU A 1 176 ? -6.819 -13.055 0.780 1.00 83.94 176 GLU A N 1
ATOM 1296 C CA . GLU A 1 176 ? -8.031 -13.064 1.602 1.00 83.94 176 GLU A CA 1
ATOM 1297 C C . GLU A 1 176 ? -7.800 -12.433 2.977 1.00 83.94 176 GLU A C 1
ATOM 1299 O O . GLU A 1 176 ? -8.551 -11.541 3.376 1.00 83.94 176 GLU A O 1
ATOM 1304 N N . THR A 1 177 ? -6.743 -12.849 3.686 1.00 84.38 177 THR A N 1
ATOM 1305 C CA . THR A 1 177 ? -6.424 -12.304 5.015 1.00 84.38 177 THR A CA 1
ATOM 1306 C C . THR A 1 177 ? -6.075 -10.822 4.937 1.00 84.38 177 THR A C 1
ATOM 1308 O O . THR A 1 177 ? -6.567 -10.043 5.749 1.00 84.38 177 THR A O 1
ATOM 1311 N N . LEU A 1 178 ? -5.312 -10.399 3.924 1.00 84.06 178 LEU A N 1
ATOM 1312 C CA . LEU A 1 178 ? -4.993 -8.986 3.700 1.00 84.06 178 LEU A CA 1
ATOM 1313 C C . LEU A 1 178 ? -6.247 -8.149 3.447 1.00 84.06 178 LEU A C 1
ATOM 1315 O O . LEU A 1 178 ? -6.361 -7.048 3.983 1.00 84.06 178 LEU A O 1
ATOM 1319 N N . LEU A 1 179 ? -7.192 -8.660 2.654 1.00 85.31 179 LEU A N 1
ATOM 1320 C CA . LEU A 1 179 ? -8.441 -7.956 2.379 1.00 85.31 179 LEU A CA 1
ATOM 1321 C C . LEU A 1 179 ? -9.301 -7.823 3.643 1.00 85.31 179 LEU A C 1
ATOM 1323 O O . LEU A 1 179 ? -9.817 -6.740 3.915 1.00 85.31 179 LEU A O 1
ATOM 1327 N N . GLN A 1 180 ? -9.417 -8.890 4.437 1.00 85.31 180 GLN A N 1
ATOM 1328 C CA . GLN A 1 180 ? -10.128 -8.853 5.720 1.00 85.31 180 GLN A CA 1
ATOM 1329 C C . GLN A 1 180 ? -9.481 -7.859 6.692 1.00 85.31 180 GLN A C 1
ATOM 1331 O O . GLN A 1 180 ? -10.175 -7.046 7.303 1.00 85.31 180 GLN A O 1
ATOM 1336 N N . SER A 1 181 ? -8.151 -7.877 6.796 1.00 84.69 181 SER A N 1
ATOM 1337 C CA . SER A 1 181 ? -7.399 -6.936 7.627 1.00 84.69 181 SER A CA 1
ATOM 1338 C C . SER A 1 181 ? -7.582 -5.489 7.170 1.00 84.69 181 SER A C 1
ATOM 1340 O O . SER A 1 181 ? -7.759 -4.606 8.008 1.00 84.69 181 SER A O 1
ATOM 1342 N N . LEU A 1 182 ? -7.601 -5.238 5.858 1.00 84.69 182 LEU A N 1
ATOM 1343 C CA . LEU A 1 182 ? -7.865 -3.916 5.288 1.00 84.69 182 LEU A CA 1
ATOM 1344 C C . LEU A 1 182 ? -9.281 -3.428 5.629 1.00 84.69 182 LEU A C 1
ATOM 1346 O O . LEU A 1 182 ? -9.444 -2.299 6.086 1.00 84.69 182 LEU A O 1
ATOM 1350 N N . GLN A 1 183 ? -10.295 -4.283 5.482 1.00 84.69 183 GLN A N 1
ATOM 1351 C CA . GLN A 1 183 ? -11.682 -3.966 5.849 1.00 84.69 183 GLN A CA 1
ATOM 1352 C C . GLN A 1 183 ? -11.830 -3.644 7.340 1.00 84.69 183 GLN A C 1
ATOM 1354 O O . GLN A 1 183 ? -12.484 -2.664 7.711 1.00 84.69 183 GLN A O 1
ATOM 1359 N N . ALA A 1 184 ? -11.199 -4.450 8.196 1.00 82.12 184 ALA A N 1
ATOM 1360 C CA . ALA A 1 184 ? -11.203 -4.242 9.638 1.00 82.12 184 ALA A CA 1
ATOM 1361 C C . ALA A 1 184 ? -10.494 -2.935 10.027 1.00 82.12 184 ALA A C 1
ATOM 1363 O O . ALA A 1 184 ? -10.983 -2.199 10.885 1.00 82.12 184 ALA A O 1
ATOM 1364 N N . ALA A 1 185 ? -9.368 -2.621 9.382 1.00 79.69 185 ALA A N 1
ATOM 1365 C CA . ALA A 1 185 ? -8.611 -1.403 9.645 1.00 79.69 185 ALA A CA 1
ATOM 1366 C C . ALA A 1 185 ? -9.376 -0.142 9.203 1.00 79.69 185 ALA A C 1
ATOM 1368 O O . ALA A 1 185 ? -9.453 0.821 9.969 1.00 79.69 185 ALA A O 1
ATOM 1369 N N . LEU A 1 186 ? -10.007 -0.165 8.024 1.00 77.25 186 LEU A N 1
ATOM 1370 C CA . LEU A 1 186 ? -10.860 0.931 7.546 1.00 77.25 186 LEU A CA 1
ATOM 1371 C C . LEU A 1 186 ? -12.031 1.182 8.511 1.00 77.25 186 LEU A C 1
ATOM 1373 O O . LEU A 1 186 ? -12.258 2.317 8.914 1.00 77.25 186 LEU A O 1
ATOM 1377 N N . SER A 1 187 ? -12.686 0.116 8.983 1.00 74.56 187 SER A N 1
ATOM 1378 C CA . SER A 1 187 ? -13.818 0.213 9.921 1.00 74.56 187 SER A CA 1
ATOM 1379 C C . SER A 1 187 ? -13.424 0.732 11.316 1.00 74.56 187 SER A C 1
ATOM 1381 O O . SER A 1 187 ? -14.218 1.392 11.982 1.00 74.56 187 SER A O 1
ATOM 1383 N N . ASN A 1 188 ? -12.207 0.434 11.792 1.00 67.00 188 ASN A N 1
ATOM 1384 C CA . ASN A 1 188 ? -11.729 0.882 13.109 1.00 67.00 188 ASN A CA 1
ATOM 1385 C C . ASN A 1 188 ? -11.293 2.350 13.129 1.00 67.00 188 ASN A C 1
ATOM 1387 O O . ASN A 1 188 ? -11.387 3.007 14.169 1.00 67.00 188 ASN A O 1
ATOM 1391 N N . THR A 1 189 ? -10.821 2.865 11.995 1.00 59.31 189 THR A N 1
ATOM 1392 C CA . THR A 1 189 ? -10.285 4.229 11.892 1.00 59.31 189 THR A CA 1
ATOM 1393 C C . THR A 1 189 ? -11.366 5.282 12.171 1.00 59.31 189 THR A C 1
ATOM 1395 O O . THR A 1 189 ? -11.088 6.295 12.819 1.00 59.31 189 THR A O 1
ATOM 1398 N N . ASP A 1 190 ? -12.623 4.980 11.831 1.00 52.78 190 ASP A N 1
ATOM 1399 C CA . ASP A 1 190 ? -13.797 5.806 12.149 1.00 52.78 190 ASP A CA 1
ATOM 1400 C C . ASP A 1 190 ? -14.060 5.961 13.663 1.00 52.78 190 ASP A C 1
ATOM 1402 O O . ASP A 1 190 ? -14.673 6.940 14.098 1.00 52.78 190 ASP A O 1
ATOM 1406 N N . ASN A 1 191 ? -13.565 5.034 14.493 1.00 46.66 191 ASN A N 1
ATOM 1407 C CA . ASN A 1 191 ? -13.806 5.009 15.942 1.00 46.66 191 ASN A CA 1
ATOM 1408 C C . ASN A 1 191 ? -12.701 5.692 16.772 1.00 46.66 191 ASN A C 1
ATOM 1410 O O . ASN A 1 191 ? -12.918 6.065 17.928 1.00 46.66 191 ASN A O 1
ATOM 1414 N N . THR A 1 192 ? -11.504 5.893 16.216 1.00 48.06 192 THR A N 1
ATOM 1415 C CA . THR A 1 192 ? -10.327 6.350 16.976 1.00 48.06 192 THR A CA 1
ATOM 1416 C C . THR A 1 192 ? -10.192 7.879 17.060 1.00 48.06 192 THR A C 1
ATOM 1418 O O . THR A 1 192 ? -9.244 8.471 16.554 1.00 48.06 192 THR A O 1
ATOM 1421 N N . LYS A 1 193 ? -11.103 8.548 17.781 1.00 42.09 193 LYS A N 1
ATOM 1422 C CA . LYS A 1 193 ? -11.019 9.992 18.134 1.00 42.09 193 LYS A CA 1
ATOM 1423 C C . LYS A 1 193 ? -10.161 10.294 19.386 1.00 42.09 193 LYS A C 1
ATOM 1425 O O . LYS A 1 193 ? -10.426 11.245 20.116 1.00 42.09 193 LYS A O 1
ATOM 1430 N N . GLY A 1 194 ? -9.134 9.493 19.674 1.00 42.16 194 GLY A N 1
ATOM 1431 C CA . GLY A 1 194 ? -8.430 9.491 20.969 1.00 42.16 194 GLY A CA 1
ATOM 1432 C C . GLY A 1 194 ? -7.032 10.126 21.008 1.00 42.16 194 GLY A C 1
ATOM 1433 O O . GLY A 1 194 ? -6.122 9.480 21.512 1.00 42.16 194 GLY A O 1
ATOM 1434 N N . LYS A 1 195 ? -6.835 11.365 20.518 1.00 45.25 195 LYS A N 1
ATOM 1435 C CA . LYS A 1 195 ? -5.519 12.059 20.403 1.00 45.25 195 LYS A CA 1
ATOM 1436 C C . LYS A 1 195 ? -4.563 11.905 21.614 1.00 45.25 195 LYS A C 1
ATOM 1438 O O . LYS A 1 195 ? -3.364 11.773 21.417 1.00 45.25 195 LYS A O 1
ATOM 1443 N N . GLY A 1 196 ? -5.063 11.875 22.854 1.00 42.31 196 GLY A N 1
ATOM 1444 C CA . GLY A 1 196 ? -4.228 11.938 24.068 1.00 42.31 196 GLY A CA 1
ATOM 1445 C C . GLY A 1 196 ? -3.528 10.639 24.496 1.00 42.31 196 GLY A C 1
ATOM 1446 O O . GLY A 1 196 ? -2.510 10.700 25.182 1.00 42.31 196 GLY A O 1
ATOM 1447 N N . SER A 1 197 ? -4.028 9.462 24.101 1.00 47.75 197 SER A N 1
ATOM 1448 C CA . SER A 1 197 ? -3.398 8.179 24.481 1.00 47.75 197 SER A CA 1
ATOM 1449 C C . SER A 1 197 ? -2.271 7.765 23.523 1.00 47.75 197 SER A C 1
ATOM 1451 O O . SER A 1 197 ? -1.547 6.805 23.798 1.00 47.75 197 SER A O 1
ATOM 1453 N N . PHE A 1 198 ? -2.130 8.475 22.400 1.00 52.69 198 PHE A N 1
ATOM 1454 C CA . PHE A 1 198 ? -1.262 8.105 21.286 1.00 52.69 198 PHE A CA 1
ATOM 1455 C C . PHE A 1 198 ? 0.175 8.614 21.434 1.00 52.69 198 PHE A C 1
ATOM 1457 O O . PHE A 1 198 ? 1.097 7.815 21.282 1.00 52.69 198 PHE A O 1
ATOM 1464 N N . ASP A 1 199 ? 0.382 9.873 21.832 1.00 54.41 199 ASP A N 1
ATOM 1465 C CA . ASP A 1 199 ? 1.734 10.429 22.026 1.00 54.41 199 ASP A CA 1
ATOM 1466 C C . ASP A 1 199 ? 2.505 9.689 23.131 1.00 54.41 199 ASP A C 1
ATOM 1468 O O . ASP A 1 199 ? 3.698 9.411 23.006 1.00 54.41 199 ASP A O 1
ATOM 1472 N N . GLN A 1 200 ? 1.804 9.261 24.188 1.00 54.22 200 GLN A N 1
ATOM 1473 C CA . GLN A 1 200 ? 2.395 8.427 25.241 1.00 54.22 200 GLN A CA 1
ATOM 1474 C C . GLN A 1 200 ? 2.749 7.018 24.744 1.00 54.22 200 GLN A C 1
ATOM 1476 O O . GLN A 1 200 ? 3.717 6.428 25.225 1.00 54.22 200 GLN A O 1
ATOM 1481 N N . GLY A 1 201 ? 1.984 6.474 23.792 1.00 56.81 201 GLY A N 1
ATOM 1482 C CA . GLY A 1 201 ? 2.252 5.181 23.163 1.00 56.81 201 GLY A CA 1
ATOM 1483 C C . GLY A 1 201 ? 3.503 5.213 22.288 1.00 56.81 201 GLY A C 1
ATOM 1484 O O . GLY A 1 201 ? 4.366 4.350 22.439 1.00 56.81 201 GLY A O 1
ATOM 1485 N N . ILE A 1 202 ? 3.637 6.240 21.441 1.00 60.78 202 ILE A N 1
ATOM 1486 C CA . ILE A 1 202 ? 4.801 6.431 20.560 1.00 60.78 202 ILE A CA 1
ATOM 1487 C C . ILE A 1 202 ? 6.068 6.694 21.387 1.00 60.78 202 ILE A C 1
ATOM 1489 O O . ILE A 1 202 ? 7.075 6.024 21.175 1.00 60.78 202 ILE A O 1
ATOM 1493 N N . ALA A 1 203 ? 6.013 7.566 22.399 1.00 60.44 203 ALA A N 1
ATOM 1494 C CA . ALA A 1 203 ? 7.172 7.847 23.253 1.00 60.44 203 ALA A CA 1
ATOM 1495 C C . ALA A 1 203 ? 7.620 6.624 24.083 1.00 60.44 203 ALA A C 1
ATOM 1497 O O . ALA A 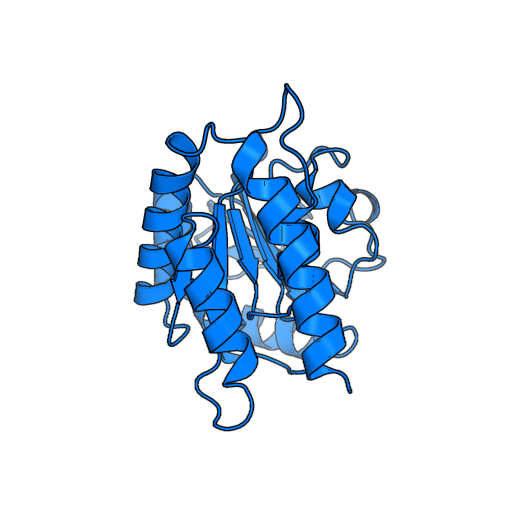1 203 ? 8.815 6.380 24.271 1.00 60.44 203 ALA A O 1
ATOM 1498 N N . ARG A 1 204 ? 6.676 5.812 24.585 1.00 58.84 204 ARG A N 1
ATOM 1499 C CA . ARG A 1 204 ? 7.005 4.531 25.244 1.00 58.84 204 ARG A CA 1
ATOM 1500 C C . ARG A 1 204 ? 7.605 3.527 24.267 1.00 58.84 204 ARG A C 1
ATOM 1502 O O . ARG A 1 204 ? 8.442 2.722 24.667 1.00 58.84 204 ARG A O 1
ATOM 1509 N N . PHE A 1 205 ? 7.181 3.571 23.012 1.00 61.31 205 PHE A N 1
ATOM 1510 C CA . PHE A 1 205 ? 7.661 2.681 21.973 1.00 61.31 205 PHE A CA 1
ATOM 1511 C C . PHE A 1 205 ? 9.073 3.031 21.493 1.00 61.31 205 PHE A C 1
ATOM 1513 O O . PHE A 1 205 ? 9.905 2.132 21.413 1.00 61.31 205 PHE A O 1
ATOM 1520 N N . GLU A 1 206 ? 9.388 4.308 21.269 1.00 64.19 206 GLU A N 1
ATOM 1521 C CA . GLU A 1 206 ? 10.759 4.741 20.953 1.00 64.19 206 GLU A CA 1
ATOM 1522 C C . GLU A 1 206 ? 11.741 4.311 22.052 1.00 64.19 206 GLU A C 1
ATOM 1524 O O . GLU A 1 206 ? 12.793 3.746 21.760 1.00 64.19 206 GLU A O 1
ATOM 1529 N N . ASN A 1 207 ? 11.346 4.447 23.322 1.00 60.69 207 ASN A N 1
ATOM 1530 C CA . ASN A 1 207 ? 12.131 3.939 24.451 1.00 60.69 207 ASN A CA 1
ATOM 1531 C C . ASN A 1 207 ? 12.277 2.405 24.449 1.00 60.69 207 ASN A C 1
ATOM 1533 O O . ASN A 1 207 ? 13.341 1.885 24.783 1.00 60.69 207 ASN A O 1
ATOM 1537 N N . PHE A 1 208 ? 11.232 1.669 24.061 1.00 62.59 208 PHE A N 1
ATOM 1538 C CA . PHE A 1 208 ? 11.265 0.206 23.963 1.00 62.59 208 PHE A CA 1
ATOM 1539 C C . PHE A 1 208 ? 12.182 -0.280 22.830 1.00 62.59 208 PHE A C 1
ATOM 1541 O O . PHE A 1 208 ? 12.907 -1.255 23.005 1.00 62.59 208 PHE A O 1
ATOM 1548 N N . LEU A 1 209 ? 12.211 0.420 21.692 1.00 61.16 209 LEU A N 1
ATOM 1549 C CA . LEU A 1 209 ? 13.136 0.120 20.596 1.00 61.16 209 LEU A CA 1
ATOM 1550 C C . LEU A 1 209 ? 14.593 0.358 20.988 1.00 61.16 209 LEU A C 1
ATOM 1552 O O . LEU A 1 209 ? 15.447 -0.466 20.672 1.00 61.16 209 LEU A O 1
ATOM 1556 N N . VAL A 1 210 ? 14.869 1.445 21.714 1.00 59.69 210 VAL A N 1
ATOM 1557 C CA . VAL A 1 210 ? 16.208 1.718 22.257 1.00 59.69 210 VAL A CA 1
ATOM 1558 C C . VAL A 1 210 ? 16.641 0.615 23.229 1.00 59.69 210 VAL A C 1
ATOM 1560 O O . VAL A 1 210 ? 17.801 0.219 23.204 1.00 59.69 210 VAL A O 1
ATOM 1563 N N . GLN A 1 211 ? 15.720 0.072 24.034 1.00 55.66 211 GLN A N 1
ATOM 1564 C CA . GLN A 1 211 ? 16.011 -1.032 24.961 1.00 55.66 211 GLN A CA 1
ATOM 1565 C C . GLN A 1 211 ? 16.290 -2.376 24.282 1.00 55.66 211 GLN A C 1
ATOM 1567 O O . GLN A 1 211 ? 17.036 -3.169 24.841 1.00 55.66 211 GLN A O 1
ATOM 1572 N N . ILE A 1 212 ? 15.692 -2.654 23.121 1.00 49.78 212 ILE A N 1
ATOM 1573 C CA . ILE A 1 212 ? 15.928 -3.907 22.376 1.00 49.78 212 ILE A CA 1
ATOM 1574 C C . ILE A 1 212 ? 17.155 -3.789 21.452 1.00 49.78 212 ILE A C 1
ATOM 1576 O O . ILE A 1 212 ? 17.718 -4.792 21.027 1.00 49.78 212 ILE A O 1
ATOM 1580 N N . SER A 1 213 ? 17.574 -2.562 21.134 1.00 46.22 213 SER A N 1
ATOM 1581 C CA . SER A 1 213 ? 18.755 -2.264 20.315 1.00 46.22 213 SER A CA 1
ATOM 1582 C C . SER A 1 213 ? 20.088 -2.299 21.091 1.00 46.22 213 SER A C 1
ATOM 1584 O O . SER A 1 213 ? 21.128 -2.055 20.472 1.00 46.22 213 SER A O 1
ATOM 1586 N N . GLN A 1 214 ? 20.079 -2.551 22.406 1.00 38.06 214 GLN A N 1
ATOM 1587 C CA . GLN A 1 214 ? 21.273 -2.726 23.253 1.00 38.06 214 GLN A CA 1
ATOM 1588 C C . GLN A 1 214 ? 21.436 -4.183 23.677 1.00 38.06 214 GLN A C 1
ATOM 1590 O O . GLN A 1 214 ? 22.604 -4.623 23.759 1.00 38.06 214 GLN A O 1
#

InterPro domains:
  IPR007235 Glycosyl transferase, family 28, C-terminal [PF04101] (115-192)
  IPR039042 UDP-N-acetylglucosamine transferase subunit Alg13-like [PTHR12867] (5-184)

Radius of gyration: 16.34 Å; chains: 1; bounding box: 36×36×44 Å

Sequence (214 aa):
MPGDTLFVTCGATVPFPQLVQSVLAAEFLRGMHALGIHSVIIQFGRQWGGQFDKAVTTSPRMSATNPVYTAEQLGCDEIHCYTALNGAVHVTGIPFSICVEDLIGGHTGVPVTAIISHAGTGSILDALRCQPSENTPRPALVAVVNGAPMDNHQLQIANKFAQMGLLHACEHPTPETLLQSLQAALSNTDNTKGKGSFDQGIARFENFLVQISQ